Protein AF-A0A849PXD3-F1 (afdb_monomer_lite)

Foldseek 3Di:
DCDPVNVVVVVVVVVVVVVVVPPPPKPAQDADPAEEAEFADEHEDEDEEAEYAYEYEDDANGEYAYYQYEYEYEYQEAYEHEADANYEYEAHHHEYEYDDPHPYPAFYEYEAQYQYEHELYEYEGHCAYEHAAANHAYENYEYYPHAAARYHAHHDLPHALPHAYHAYQYEYEQHQEAPYAEEAADNEPHEHEYAAENYEYENHNYYEPAAYAHAYAHYAYHHAQYEYEQAAEEHHHHHYQYAEYEYHAEQYAFYQHAYEPYAAEDEYNHYDYQAYYNYEFENYLAEPDEHAYDPAADEAHEYENYHFYAHNNAYDYDHRYDHYYYYNYDGHTD

Radius of gyration: 23.72 Å; chains: 1; bounding box: 49×74×67 Å

pLDDT: mean 90.15, std 12.97, range [42.5, 98.5]

Sequence (334 aa):
MLTRRTMFILILASTLVFVALAMGAAAQTPPPVSGDWVISDATVYSNTNIDISGHITIRSGGSLTLTNVNIMIDFLTSTQITVEPGATLNIQGGSIDYVTDHPMKYPPRFLIDSPSTINGTSISNTYGMTIRSWGVTVSNITFTRPTYSLFGVNPLATSRADLPIVIADNYAPNAASTALYCTIVNFPGQNARLIIVGNDFSGVSNGDGISVIADTEMGEFIVEDNTLDTIADDGIVLDLNVSDLKLRFDGNDVENVGGDGVRLLLQFDTIDFPGIDGLRSVNADQMCLRITLMNDFMENQTFSDLDLQDGGLGGLYFNGLLNASIIDSSIDCP

Secondary structure (DSSP, 8-state):
---HHHHHHHHHHHHHHHHHHTS--PPP-PPPSSS-EEE-SEEEEES-EEEESS-EEE-TT-EEEEEEEEEEE--SS--EEEE-TT-EEEEEEEEEEE--SS--SS--EEEE-S-EEEES-EEES---EEE-SSSEEEES-EEES--S-SEEE---TTS-TTS-EEEES-B----SS-SEEEEEEEEEEEEEEEEEES-B-----SS-SEEEEEEEEEEEEEEES-EEEEESS-SEEEEEEEEEEEEEEES-EEEEESS-SEEEEEE-SEEE--EEES-EEEEESSEEEEEEESS--EES-EEES-EEE--SSEEEEEESEES-EEES-EEE--

Structure (mmCIF, N/CA/C/O backbone):
data_AF-A0A849PXD3-F1
#
_entry.id   AF-A0A849PXD3-F1
#
loop_
_atom_site.group_PDB
_atom_site.id
_atom_site.type_symbol
_atom_site.label_atom_id
_atom_site.label_alt_id
_atom_site.label_comp_id
_atom_site.label_asym_id
_atom_site.label_entity_id
_atom_site.label_seq_id
_atom_site.pdbx_PDB_ins_code
_atom_site.Cartn_x
_atom_site.Cartn_y
_atom_site.Cartn_z
_atom_site.occupancy
_atom_site.B_iso_or_equiv
_atom_site.auth_seq_id
_atom_site.auth_comp_id
_atom_site.auth_asym_id
_atom_site.auth_atom_id
_atom_site.pdbx_PDB_model_num
ATOM 1 N N . MET A 1 1 ? -13.964 -54.985 31.086 1.00 49.22 1 MET A N 1
ATOM 2 C CA . MET A 1 1 ? -13.167 -54.377 32.175 1.00 49.22 1 MET A CA 1
ATOM 3 C C . MET A 1 1 ? -12.304 -53.275 31.580 1.00 49.22 1 MET A C 1
ATOM 5 O O . MET A 1 1 ? -11.272 -53.580 30.998 1.00 49.22 1 MET A O 1
ATOM 9 N N . LEU A 1 2 ? -12.732 -52.011 31.665 1.00 42.50 2 LEU A N 1
ATOM 10 C CA . LEU A 1 2 ? -11.818 -50.894 31.409 1.00 42.50 2 LEU A CA 1
ATOM 11 C C . LEU A 1 2 ? -10.764 -50.902 32.519 1.00 42.50 2 LEU A C 1
ATOM 13 O O . LEU A 1 2 ? -11.099 -50.904 33.703 1.00 42.50 2 LEU A O 1
ATOM 17 N N . THR A 1 3 ? -9.493 -50.998 32.141 1.00 51.56 3 THR A N 1
ATOM 18 C CA . THR A 1 3 ? -8.402 -51.060 33.116 1.00 51.56 3 THR A CA 1
ATOM 19 C C . THR A 1 3 ? -8.273 -49.718 33.837 1.00 51.56 3 THR A C 1
ATOM 21 O O . THR A 1 3 ? -8.493 -48.662 33.245 1.00 51.56 3 THR A O 1
ATOM 24 N N . ARG A 1 4 ? -7.888 -49.738 35.121 1.00 47.78 4 ARG A N 1
ATOM 25 C CA . ARG A 1 4 ? -7.707 -48.542 35.974 1.00 47.78 4 ARG A CA 1
ATOM 26 C C . ARG A 1 4 ? -6.878 -47.419 35.318 1.00 47.78 4 ARG A C 1
ATOM 28 O O . ARG A 1 4 ? -7.058 -46.261 35.667 1.00 47.78 4 ARG A O 1
ATOM 35 N N . ARG A 1 5 ? -6.005 -47.745 34.355 1.00 44.47 5 ARG A N 1
ATOM 36 C CA . ARG A 1 5 ? -5.204 -46.781 33.578 1.00 44.47 5 ARG A CA 1
ATOM 37 C C . ARG A 1 5 ? -6.013 -46.023 32.522 1.00 44.47 5 ARG A C 1
ATOM 39 O O . ARG A 1 5 ? -5.817 -44.826 32.360 1.00 44.47 5 ARG A O 1
ATOM 46 N N . THR A 1 6 ? -6.958 -46.681 31.855 1.00 46.62 6 THR A N 1
ATOM 47 C CA . THR A 1 6 ? -7.819 -46.055 30.838 1.00 46.62 6 THR A CA 1
ATOM 48 C C . THR A 1 6 ? -8.794 -45.052 31.465 1.00 46.62 6 THR A C 1
ATOM 50 O O . THR A 1 6 ? -9.133 -44.046 30.852 1.00 46.62 6 THR A O 1
ATOM 53 N N . MET A 1 7 ? -9.190 -45.282 32.721 1.00 52.59 7 MET A N 1
ATOM 54 C CA . MET A 1 7 ? -10.083 -44.389 33.466 1.00 52.59 7 MET A CA 1
ATOM 55 C C . MET A 1 7 ? -9.381 -43.096 33.925 1.00 52.59 7 MET A C 1
ATOM 57 O O . MET A 1 7 ? -9.983 -42.030 33.871 1.00 52.59 7 MET A O 1
ATOM 61 N N . PHE A 1 8 ? -8.093 -43.156 34.291 1.00 53.31 8 PHE A N 1
ATOM 62 C CA . PHE A 1 8 ? -7.300 -41.964 34.637 1.00 53.31 8 PHE A CA 1
ATOM 63 C C . PHE A 1 8 ? -7.036 -41.052 33.430 1.00 53.31 8 PHE A C 1
ATOM 65 O O . PHE A 1 8 ? -7.106 -39.834 33.564 1.00 53.31 8 PHE A O 1
ATOM 72 N N . ILE A 1 9 ? -6.788 -41.626 32.247 1.00 56.53 9 ILE A N 1
ATOM 73 C CA . ILE A 1 9 ? -6.564 -40.854 31.011 1.00 56.53 9 ILE A CA 1
ATOM 74 C C . ILE A 1 9 ? -7.852 -40.150 30.562 1.00 56.53 9 ILE A C 1
ATOM 76 O O . ILE A 1 9 ? -7.801 -38.987 30.178 1.00 56.53 9 ILE A O 1
ATOM 80 N N . LEU A 1 10 ? -9.012 -40.805 30.673 1.00 51.53 10 LEU A N 1
ATOM 81 C CA . LEU A 1 10 ? -10.304 -40.184 30.356 1.00 51.53 10 LEU A CA 1
ATOM 82 C C . LEU A 1 10 ? -10.674 -39.054 31.329 1.00 51.53 10 LEU A C 1
ATOM 84 O O . LEU A 1 10 ? -11.183 -38.025 30.893 1.00 51.53 10 LEU A O 1
ATOM 88 N N . ILE A 1 11 ? -10.370 -39.196 32.625 1.00 58.75 11 ILE A N 1
ATOM 89 C CA . ILE A 1 11 ? -10.603 -38.130 33.613 1.00 58.75 11 ILE A CA 1
ATOM 90 C C . ILE A 1 11 ? -9.672 -36.936 33.353 1.00 58.75 11 ILE A C 1
ATOM 92 O O . ILE A 1 11 ? -10.149 -35.801 33.353 1.00 58.75 11 ILE A O 1
ATOM 96 N N . LEU A 1 12 ? -8.390 -37.173 33.046 1.00 52.41 12 LEU A N 1
ATOM 97 C CA . LEU A 1 12 ? -7.421 -36.116 32.721 1.00 52.41 12 LEU A CA 1
ATOM 98 C C . LEU A 1 12 ? -7.756 -35.404 31.395 1.00 52.41 12 LEU A C 1
ATOM 100 O O . LEU A 1 12 ? -7.693 -34.181 31.314 1.00 52.41 12 LEU A O 1
ATOM 104 N N . ALA A 1 13 ? -8.196 -36.151 30.377 1.00 49.00 13 ALA A N 1
ATOM 105 C CA . ALA A 1 13 ? -8.678 -35.587 29.116 1.00 49.00 13 ALA A CA 1
ATOM 106 C C . ALA A 1 13 ? -9.967 -34.767 29.307 1.00 49.00 13 ALA A C 1
ATOM 108 O O . ALA A 1 13 ? -10.096 -33.692 28.730 1.00 49.00 13 ALA A O 1
ATOM 109 N N . SER A 1 14 ? -10.893 -35.211 30.167 1.00 48.59 14 SER A N 1
ATOM 110 C CA . SER A 1 14 ? -12.106 -34.438 30.474 1.00 48.59 14 SER A CA 1
ATOM 111 C C . SER A 1 14 ? -11.827 -33.163 31.280 1.00 48.59 14 SER A C 1
ATOM 113 O O . SER A 1 14 ? -12.507 -32.161 31.078 1.00 48.59 14 SER A O 1
ATOM 115 N N . THR A 1 15 ? -10.803 -33.158 32.145 1.00 49.84 15 THR A N 1
ATOM 116 C CA . THR A 1 15 ? -10.397 -31.948 32.881 1.00 49.84 15 THR A CA 1
ATOM 117 C C . THR A 1 15 ? -9.674 -30.958 31.973 1.00 49.84 15 THR A C 1
ATOM 119 O O . THR A 1 15 ? -9.912 -29.763 32.104 1.00 49.84 15 THR A O 1
ATOM 122 N N . LEU A 1 16 ? -8.886 -31.419 30.994 1.00 44.75 16 LEU A N 1
ATOM 123 C CA . LEU A 1 16 ? -8.289 -30.537 29.982 1.00 44.75 16 LEU A CA 1
ATOM 124 C C . LEU A 1 16 ? -9.345 -29.848 29.098 1.00 44.75 16 LEU A C 1
ATOM 126 O O . LEU A 1 16 ? -9.222 -28.658 28.821 1.00 44.75 16 LEU A O 1
ATOM 130 N N . VAL A 1 17 ? -10.409 -30.559 28.707 1.00 50.44 17 VAL A N 1
ATOM 131 C CA . VAL A 1 17 ? -11.517 -29.975 27.923 1.00 50.44 17 VAL A CA 1
ATOM 132 C C . VAL A 1 17 ? -12.320 -28.959 28.749 1.00 50.44 17 VAL A C 1
ATOM 134 O O . VAL A 1 17 ? -12.712 -27.920 28.223 1.00 50.44 17 VAL A O 1
ATOM 137 N N . PHE A 1 18 ? -12.510 -29.191 30.054 1.00 49.41 18 PHE A N 1
ATOM 138 C CA . PHE A 1 18 ? -13.173 -28.219 30.935 1.00 49.41 18 PHE A CA 1
ATOM 139 C C . PHE A 1 18 ? -12.314 -26.984 31.246 1.00 49.41 18 PHE A C 1
ATOM 141 O O . PHE A 1 18 ? -12.868 -25.899 31.388 1.00 49.41 18 PHE A O 1
ATOM 148 N N . VAL A 1 19 ? -10.982 -27.104 31.305 1.00 51.00 19 VAL A N 1
ATOM 149 C CA . VAL A 1 19 ? -10.078 -25.947 31.474 1.00 51.00 19 VAL A CA 1
ATOM 150 C C . VAL A 1 19 ? -10.033 -25.079 30.208 1.00 51.00 19 VAL A C 1
ATOM 152 O O . VAL A 1 19 ? -9.971 -23.859 30.324 1.00 51.00 19 VAL A O 1
ATOM 155 N N . ALA A 1 20 ? -10.157 -25.669 29.013 1.00 50.06 20 ALA A N 1
ATOM 156 C CA . ALA A 1 20 ? -10.261 -24.917 27.757 1.00 50.06 20 ALA A CA 1
ATOM 157 C C . ALA A 1 20 ? -11.603 -24.167 27.609 1.00 50.06 20 ALA A C 1
ATOM 159 O O . ALA A 1 20 ? -11.636 -23.069 27.066 1.00 50.06 20 ALA A O 1
ATOM 160 N N . LEU A 1 21 ? -12.704 -24.722 28.132 1.00 47.91 21 LEU A N 1
ATOM 161 C CA . LEU A 1 21 ? -14.024 -24.069 28.139 1.00 47.91 21 LEU A CA 1
ATOM 162 C C . LEU A 1 21 ? -14.206 -23.065 29.291 1.00 47.91 21 LEU A C 1
ATOM 164 O O . LEU A 1 21 ? -15.104 -22.230 29.242 1.00 47.91 21 LEU A O 1
ATOM 168 N N . ALA A 1 22 ? -13.362 -23.144 30.323 1.00 47.28 22 ALA A N 1
ATOM 169 C CA . ALA A 1 22 ? -13.309 -22.208 31.444 1.00 47.28 22 ALA A CA 1
ATOM 170 C C . ALA A 1 22 ? -12.247 -21.112 31.258 1.00 47.28 22 ALA A C 1
ATOM 172 O O . ALA A 1 22 ? -11.927 -20.413 32.224 1.00 47.28 22 ALA A O 1
ATOM 173 N N . MET A 1 23 ? -11.729 -20.924 30.035 1.00 54.12 23 MET A N 1
ATOM 174 C CA . MET A 1 23 ? -11.173 -19.634 29.630 1.00 54.12 23 MET A CA 1
ATOM 175 C C . MET A 1 23 ? -12.332 -18.642 29.689 1.00 54.12 23 MET A C 1
ATOM 177 O O . MET A 1 23 ? -13.090 -18.482 28.736 1.00 54.12 23 MET A O 1
ATOM 181 N N . GLY A 1 24 ? -12.555 -18.124 30.900 1.00 53.09 24 GLY A N 1
ATOM 182 C CA . GLY A 1 24 ? -13.681 -17.278 31.240 1.00 53.09 24 GLY A CA 1
ATOM 183 C C . GLY A 1 24 ? -13.768 -16.141 30.248 1.00 53.09 24 GLY A C 1
ATOM 184 O O . GLY A 1 24 ? -12.740 -15.733 29.712 1.00 53.09 24 GLY A O 1
ATOM 185 N N . ALA A 1 25 ? -14.992 -15.665 30.013 1.00 60.16 25 ALA A N 1
ATOM 186 C CA . ALA A 1 25 ? -15.233 -14.418 29.309 1.00 60.16 25 ALA A CA 1
ATOM 187 C C . ALA A 1 25 ? -14.206 -13.400 29.812 1.00 60.16 25 ALA A C 1
ATOM 189 O O . ALA A 1 25 ? -14.304 -12.929 30.950 1.00 60.16 25 ALA A O 1
ATOM 190 N N . ALA A 1 26 ? -13.154 -13.176 29.016 1.00 65.62 26 ALA A N 1
ATOM 191 C CA . ALA A 1 26 ? -12.173 -12.162 29.328 1.00 65.62 26 ALA A CA 1
ATOM 192 C C . ALA A 1 26 ? -12.977 -10.877 29.490 1.00 65.62 26 ALA A C 1
ATOM 194 O O . ALA A 1 26 ? -13.998 -10.703 28.815 1.00 65.62 26 ALA A O 1
ATOM 195 N N . ALA A 1 27 ? -12.582 -10.032 30.441 1.00 76.00 27 ALA A N 1
ATOM 196 C CA . ALA A 1 27 ? -13.178 -8.712 30.527 1.00 76.00 27 ALA A CA 1
ATOM 197 C C . ALA A 1 27 ? -13.120 -8.111 29.116 1.00 76.00 27 ALA A C 1
ATOM 199 O O . ALA A 1 27 ? -12.048 -8.028 28.528 1.00 76.00 27 ALA A O 1
ATOM 200 N N . GLN A 1 28 ? -14.298 -7.866 28.552 1.00 87.19 28 GLN A N 1
ATOM 201 C CA . GLN A 1 28 ? -14.471 -7.269 27.245 1.00 87.19 28 GLN A CA 1
ATOM 202 C C . GLN A 1 28 ? -14.813 -5.817 27.513 1.00 87.19 28 GLN A C 1
ATOM 204 O O . GLN A 1 28 ? -15.764 -5.543 28.252 1.00 87.19 28 GLN A O 1
ATOM 209 N N . THR A 1 29 ? -14.058 -4.893 26.934 1.00 92.62 29 THR A N 1
ATOM 210 C CA . THR A 1 29 ? -14.337 -3.469 27.081 1.00 92.62 29 THR A CA 1
ATOM 211 C C . THR A 1 29 ? -15.465 -3.076 26.121 1.00 92.62 29 THR A C 1
ATOM 213 O O . THR A 1 29 ? -15.237 -3.050 24.906 1.00 92.62 29 THR A O 1
ATOM 216 N N . PRO A 1 30 ? -16.686 -2.768 26.608 1.00 95.00 30 PRO A N 1
ATOM 217 C CA . PRO A 1 30 ? -17.770 -2.384 25.720 1.00 95.00 30 PRO A CA 1
ATOM 218 C C . PRO A 1 30 ? -17.503 -1.024 25.059 1.00 95.00 30 PRO A C 1
ATOM 220 O O . PRO A 1 30 ? -16.898 -0.159 25.700 1.00 95.00 30 PRO A O 1
ATOM 223 N N . PRO A 1 31 ? -17.983 -0.802 23.819 1.00 95.56 31 PRO A N 1
ATOM 224 C CA . PRO A 1 31 ? -18.059 0.519 23.224 1.00 95.56 31 PRO A CA 1
ATOM 225 C C . PRO A 1 31 ? -18.698 1.512 24.198 1.00 95.56 31 PRO A C 1
ATOM 227 O O . PRO A 1 31 ? -19.731 1.197 24.804 1.00 95.56 31 PRO A O 1
ATOM 230 N N . PRO A 1 32 ? -18.108 2.699 24.387 1.00 94.12 32 PRO A N 1
ATOM 231 C CA . PRO A 1 32 ? -18.704 3.718 25.226 1.00 94.12 32 PRO A CA 1
ATOM 232 C C . PRO A 1 32 ? -19.957 4.281 24.548 1.00 94.12 32 PRO A C 1
ATOM 234 O O . PRO A 1 32 ? -20.022 4.405 23.331 1.00 94.12 32 PRO A O 1
ATOM 237 N N . VAL A 1 33 ? -20.936 4.705 25.350 1.00 91.31 33 VAL A N 1
ATOM 238 C CA . VAL A 1 33 ? -22.107 5.445 24.839 1.00 91.31 33 VAL A CA 1
ATOM 239 C C . VAL A 1 33 ? -21.686 6.792 24.230 1.00 91.31 33 VAL A C 1
ATOM 241 O O . VAL A 1 33 ? -22.348 7.303 23.333 1.00 91.31 33 VAL A O 1
ATOM 244 N N . SER A 1 34 ? -20.587 7.375 24.720 1.00 92.19 34 SER A N 1
ATOM 245 C CA . SER A 1 34 ? -20.011 8.612 24.193 1.00 92.19 34 SER A CA 1
ATOM 246 C C . SER A 1 34 ? -18.500 8.681 24.410 1.00 92.19 34 SER A C 1
ATOM 248 O O . SER A 1 34 ? -18.034 8.298 25.486 1.00 92.19 34 SER A O 1
ATOM 250 N N . GLY A 1 35 ? -17.770 9.272 23.464 1.00 92.06 35 GLY A N 1
ATOM 251 C CA . GLY A 1 35 ? -16.327 9.512 23.567 1.00 92.06 35 GLY A CA 1
ATOM 252 C C . GLY A 1 35 ? -15.468 8.341 23.088 1.00 92.06 35 GLY A C 1
ATOM 253 O O . GLY A 1 35 ? -15.906 7.524 22.280 1.00 92.06 35 GLY A O 1
ATOM 254 N N . ASP A 1 36 ? -14.226 8.289 23.568 1.00 95.06 36 ASP A N 1
ATOM 255 C CA . ASP A 1 36 ? -13.207 7.366 23.061 1.00 95.06 36 ASP A CA 1
ATOM 256 C C . ASP A 1 36 ? -13.399 5.934 23.565 1.00 95.06 36 ASP A C 1
ATOM 258 O O . ASP A 1 36 ? -13.541 5.680 24.765 1.00 95.06 36 ASP A O 1
ATOM 262 N N . TRP A 1 37 ? -13.310 4.978 22.646 1.00 97.00 37 TRP A N 1
ATOM 263 C CA . TRP A 1 37 ? -13.258 3.559 22.951 1.00 97.00 37 TRP A CA 1
ATOM 264 C C . TRP A 1 37 ? -11.805 3.115 23.131 1.00 97.00 37 TRP A C 1
ATOM 266 O O . TRP A 1 37 ? -11.066 2.911 22.167 1.00 97.00 37 TRP A O 1
ATOM 276 N N . VAL A 1 38 ? -11.382 2.983 24.389 1.00 97.44 38 VAL A N 1
ATOM 277 C CA . VAL A 1 38 ? -10.017 2.582 24.753 1.00 97.44 38 VAL A CA 1
ATOM 278 C C . VAL A 1 38 ? -10.001 1.121 25.187 1.00 97.44 38 VAL A C 1
ATOM 280 O O . VAL A 1 38 ? -10.588 0.780 26.207 1.00 97.44 38 VAL A O 1
ATOM 283 N N . ILE A 1 39 ? -9.305 0.273 24.436 1.00 97.75 39 ILE A N 1
ATOM 284 C CA . ILE A 1 39 ? -9.262 -1.180 24.624 1.00 97.75 39 ILE A CA 1
ATOM 285 C C . ILE A 1 39 ? -7.873 -1.568 25.131 1.00 97.75 39 ILE A C 1
ATOM 287 O O . ILE A 1 39 ? -6.884 -1.399 24.422 1.00 97.75 39 ILE A O 1
ATOM 291 N N . SER A 1 40 ? -7.800 -2.098 26.351 1.00 97.00 40 SER A N 1
ATOM 292 C CA . SER A 1 40 ? -6.545 -2.553 26.986 1.00 97.00 40 SER A CA 1
ATOM 293 C C . SER A 1 40 ? -6.539 -4.056 27.290 1.00 97.00 40 SER A C 1
ATOM 295 O O . SER A 1 40 ? -5.593 -4.566 27.883 1.00 97.00 40 SER A O 1
ATOM 297 N N . ASP A 1 41 ? -7.610 -4.755 26.920 1.00 95.31 41 ASP A N 1
ATOM 298 C CA . ASP A 1 41 ? -7.830 -6.186 27.111 1.00 95.31 41 ASP A CA 1
ATOM 299 C C . ASP A 1 41 ? -8.116 -6.871 25.765 1.00 95.31 41 ASP A C 1
ATOM 301 O O . ASP A 1 41 ? -7.964 -6.270 24.698 1.00 95.31 41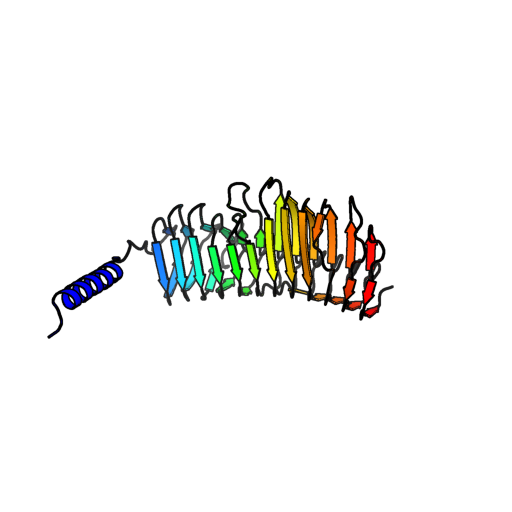 ASP A O 1
ATOM 305 N N . ALA A 1 42 ? -8.482 -8.152 25.806 1.00 95.62 42 ALA A N 1
ATOM 306 C CA . ALA A 1 42 ? -8.975 -8.860 24.635 1.00 95.62 42 ALA A CA 1
ATOM 307 C C . ALA A 1 42 ? -10.476 -8.613 24.464 1.00 95.62 42 ALA A C 1
ATOM 309 O O . ALA A 1 42 ? -11.292 -9.108 25.239 1.00 95.62 42 ALA A O 1
ATOM 310 N N . THR A 1 43 ? -10.832 -7.879 23.414 1.00 96.19 43 THR A N 1
ATOM 311 C CA . THR A 1 43 ? -12.203 -7.480 23.102 1.00 96.19 43 THR A CA 1
ATOM 312 C C . THR A 1 43 ? -12.621 -8.040 21.742 1.00 96.19 43 THR A C 1
ATOM 314 O O . THR A 1 43 ? -11.912 -7.892 20.745 1.00 96.19 43 THR A O 1
ATOM 317 N N . VAL A 1 44 ? -13.788 -8.693 21.690 1.00 95.94 44 VAL A N 1
ATOM 318 C CA . VAL A 1 44 ? -14.287 -9.376 20.486 1.00 95.94 44 VAL A CA 1
ATOM 319 C C . VAL A 1 44 ? -15.736 -8.993 20.203 1.00 95.94 44 VAL A C 1
ATOM 321 O O . VAL A 1 44 ? -16.605 -9.150 21.058 1.00 95.94 44 VAL A O 1
ATOM 324 N N . TYR A 1 45 ? -16.017 -8.547 18.982 1.00 97.19 45 TYR A N 1
ATOM 325 C CA . TYR A 1 45 ? -17.368 -8.259 18.503 1.00 97.19 45 TYR A CA 1
ATOM 326 C C . TYR A 1 45 ? -17.659 -9.008 17.208 1.00 97.19 45 TYR A C 1
ATOM 328 O O . TYR A 1 45 ? -16.785 -9.174 16.360 1.00 97.19 45 TYR A O 1
ATOM 336 N N . SER A 1 46 ? -18.908 -9.448 17.042 1.00 97.69 46 SER A N 1
ATOM 337 C CA . SER A 1 46 ? -19.339 -10.083 15.800 1.00 97.69 46 SER A CA 1
ATOM 338 C C . SER A 1 46 ? -20.791 -9.777 15.453 1.00 97.69 46 SER A C 1
ATOM 340 O O . SER A 1 46 ? -21.619 -9.665 16.357 1.00 97.69 46 SER A O 1
ATOM 342 N N . ASN A 1 47 ? -21.090 -9.678 14.153 1.00 97.56 47 ASN A N 1
ATOM 343 C CA . ASN A 1 47 ? -22.448 -9.557 13.600 1.00 97.56 47 ASN A CA 1
ATOM 344 C C . ASN A 1 47 ? -23.296 -8.466 14.271 1.00 97.56 47 ASN A C 1
ATOM 346 O O . ASN A 1 47 ? -24.461 -8.682 14.608 1.00 97.56 47 ASN A O 1
ATOM 350 N N . THR A 1 48 ? -22.695 -7.306 14.513 1.00 97.94 48 THR A N 1
ATOM 351 C CA . THR A 1 48 ? -23.350 -6.198 15.207 1.00 97.94 48 THR A CA 1
ATOM 352 C C . THR A 1 48 ? -22.992 -4.873 14.562 1.00 97.94 48 THR A C 1
ATOM 354 O O . THR A 1 48 ? -21.983 -4.757 13.868 1.00 97.94 48 THR A O 1
ATOM 357 N N . ASN A 1 49 ? -23.807 -3.867 14.851 1.00 97.88 49 ASN A N 1
ATOM 358 C CA . ASN A 1 49 ? -23.484 -2.481 14.566 1.00 97.88 49 ASN A CA 1
ATOM 359 C C . ASN A 1 49 ? -22.923 -1.833 15.836 1.00 97.88 49 ASN A C 1
ATOM 361 O O . ASN A 1 49 ? -23.357 -2.175 16.942 1.00 97.88 49 ASN A O 1
ATOM 365 N N . ILE A 1 50 ? -21.951 -0.939 15.681 1.00 97.12 50 ILE A N 1
ATOM 366 C CA . ILE A 1 50 ? -21.342 -0.174 16.768 1.00 97.12 50 ILE A CA 1
ATOM 367 C C . ILE A 1 50 ? -21.266 1.286 16.332 1.00 97.12 50 ILE A C 1
ATOM 369 O O . ILE A 1 50 ? -20.604 1.602 15.348 1.00 97.12 50 ILE A O 1
ATOM 373 N N . ASP A 1 51 ? -21.894 2.165 17.104 1.00 95.31 51 ASP A N 1
ATOM 374 C CA . ASP A 1 51 ? -21.794 3.608 16.906 1.00 95.31 51 ASP A CA 1
ATOM 375 C C . ASP A 1 51 ? -20.741 4.166 17.865 1.00 95.31 51 ASP A C 1
ATOM 377 O O . ASP A 1 51 ? -20.805 3.934 19.075 1.00 95.31 51 ASP A O 1
ATOM 381 N N . ILE A 1 52 ? -19.758 4.887 17.331 1.00 94.19 52 ILE A N 1
ATOM 382 C CA . ILE A 1 52 ? -18.658 5.478 18.094 1.00 94.19 52 ILE A CA 1
ATOM 383 C C . ILE A 1 52 ? -18.630 6.984 17.845 1.00 94.19 52 ILE A C 1
ATOM 385 O O . ILE A 1 52 ? -18.610 7.436 16.705 1.00 94.19 52 ILE A O 1
ATOM 389 N N . SER A 1 53 ? -18.561 7.762 18.926 1.00 91.88 53 SER A N 1
ATOM 390 C CA . SER A 1 53 ? -18.479 9.231 18.886 1.00 91.88 53 SER A CA 1
ATOM 391 C C . SER A 1 53 ? -17.117 9.765 19.334 1.00 91.88 53 SER A C 1
ATOM 393 O O . SER A 1 53 ? -17.019 10.822 19.952 1.00 91.88 53 SER A O 1
ATOM 395 N N . GLY A 1 54 ? -16.057 9.004 19.079 1.00 92.19 54 GLY A N 1
ATOM 396 C CA . GLY A 1 54 ? -14.691 9.321 19.481 1.00 92.19 54 GLY A CA 1
ATOM 397 C C . GLY A 1 54 ? -13.672 8.401 18.818 1.00 92.19 54 GLY A C 1
ATOM 398 O O . GLY A 1 54 ? -13.966 7.720 17.836 1.00 92.19 54 GLY A O 1
ATOM 399 N N . HIS A 1 55 ? -12.453 8.377 19.342 1.00 94.56 55 HIS A N 1
ATOM 400 C CA . HIS A 1 55 ? -11.378 7.533 18.822 1.00 94.56 55 HIS A CA 1
ATOM 401 C C . HIS A 1 55 ? -11.555 6.070 19.229 1.00 94.56 55 HIS A C 1
ATOM 403 O O . HIS A 1 55 ? -12.032 5.780 20.323 1.00 94.56 55 HIS A O 1
ATOM 409 N N . ILE A 1 56 ? -11.081 5.142 18.396 1.00 96.69 56 ILE A N 1
ATOM 410 C CA . ILE A 1 56 ? -10.859 3.753 18.816 1.00 96.69 56 ILE A CA 1
ATOM 411 C C . ILE A 1 56 ? -9.361 3.603 19.049 1.00 96.69 56 ILE A C 1
ATOM 413 O O . ILE A 1 56 ? -8.570 3.751 18.122 1.00 96.69 56 ILE A O 1
ATOM 417 N N . THR A 1 57 ? -8.955 3.340 20.287 1.00 97.75 57 THR A N 1
ATOM 418 C CA . THR A 1 57 ? -7.544 3.156 20.646 1.00 97.75 57 THR A CA 1
ATOM 419 C C . THR A 1 57 ? -7.349 1.791 21.272 1.00 97.75 57 THR A C 1
ATOM 421 O O . THR A 1 57 ? -7.868 1.524 22.354 1.00 97.75 57 THR A O 1
ATOM 424 N N . ILE A 1 58 ? -6.552 0.948 20.628 1.00 98.12 58 ILE A N 1
ATOM 425 C CA . ILE A 1 58 ? -6.149 -0.349 21.166 1.00 98.12 58 ILE A CA 1
ATOM 426 C C . ILE A 1 58 ? -4.766 -0.156 21.775 1.00 98.12 58 ILE A C 1
ATOM 428 O O . ILE A 1 58 ? -3.786 0.085 21.066 1.00 98.12 58 ILE A O 1
ATOM 432 N N . ARG A 1 59 ? -4.717 -0.186 23.106 1.00 98.12 59 ARG A N 1
ATOM 433 C CA . ARG A 1 59 ? -3.506 0.050 23.889 1.00 98.12 59 ARG A CA 1
ATOM 434 C C . ARG A 1 59 ? -2.559 -1.134 23.803 1.00 98.12 59 ARG A C 1
ATOM 436 O O . ARG A 1 59 ? -2.984 -2.259 23.548 1.00 98.12 59 ARG A O 1
ATOM 443 N N . SER A 1 60 ? -1.282 -0.884 24.076 1.00 97.06 60 SER A N 1
ATOM 444 C CA . SER A 1 60 ? -0.272 -1.944 24.188 1.00 97.06 60 SER A CA 1
ATOM 445 C C . SER A 1 60 ? -0.754 -3.108 25.075 1.00 97.06 60 SER A C 1
ATOM 447 O O . SER A 1 60 ? -1.219 -2.887 26.194 1.00 97.06 60 SER A O 1
ATOM 449 N N . GLY A 1 61 ? -0.670 -4.345 24.570 1.00 95.69 61 GLY A N 1
ATOM 450 C CA . GLY A 1 61 ? -1.179 -5.557 25.228 1.00 95.69 61 GLY A CA 1
ATOM 451 C C . GLY A 1 61 ? -2.672 -5.848 25.011 1.00 95.69 61 GLY A C 1
ATOM 452 O O . GLY A 1 61 ? -3.108 -6.971 25.264 1.00 95.69 61 GLY A O 1
ATOM 453 N N . GLY A 1 62 ? -3.445 -4.878 24.518 1.00 97.00 62 GLY A N 1
ATOM 454 C CA . GLY A 1 62 ? -4.838 -5.054 24.116 1.00 97.00 62 GLY A CA 1
ATOM 455 C C . GLY A 1 62 ? -4.982 -5.721 22.746 1.00 97.00 62 GLY A C 1
ATOM 456 O O . GLY A 1 62 ? -4.070 -5.715 21.914 1.00 97.00 62 GLY A O 1
ATOM 457 N N . SER A 1 63 ? -6.158 -6.290 22.487 1.00 97.44 63 SER A N 1
ATOM 458 C CA . SER A 1 63 ? -6.513 -6.844 21.179 1.00 97.44 63 SER A CA 1
ATOM 459 C C . SER A 1 63 ? -7.976 -6.576 20.850 1.00 97.44 63 SER A C 1
ATOM 461 O O . SER A 1 63 ? -8.850 -6.769 21.693 1.00 97.44 63 SER A O 1
ATOM 463 N N . LEU A 1 64 ? -8.245 -6.143 19.618 1.00 97.88 64 LEU A N 1
ATOM 464 C CA . LEU A 1 64 ? -9.600 -5.975 19.101 1.00 97.88 64 LEU A CA 1
ATOM 465 C C . LEU A 1 64 ? -9.817 -6.919 17.925 1.00 97.88 64 LEU A C 1
ATOM 467 O O . LEU A 1 64 ? -9.106 -6.840 16.925 1.00 97.88 64 LEU A O 1
ATOM 471 N N . THR A 1 65 ? -10.820 -7.787 18.037 1.00 97.81 65 THR A N 1
ATOM 472 C CA . THR A 1 65 ? -11.279 -8.631 16.928 1.00 97.81 65 THR A CA 1
ATOM 473 C C . THR A 1 65 ? -12.709 -8.270 16.547 1.00 97.81 65 THR A C 1
ATOM 475 O O . THR A 1 65 ? -13.608 -8.297 17.388 1.00 97.81 65 THR A O 1
ATOM 478 N N . LEU A 1 66 ? -12.919 -7.945 15.275 1.00 98.06 66 LEU A N 1
ATOM 479 C CA . LEU A 1 66 ? -14.201 -7.567 14.693 1.00 98.06 66 LEU A CA 1
ATOM 480 C C . LEU A 1 66 ? -14.530 -8.523 13.546 1.00 98.06 66 LEU A C 1
ATOM 482 O O . LEU A 1 66 ? -13.782 -8.604 12.574 1.00 98.06 66 LEU A O 1
ATOM 486 N N . THR A 1 67 ? -15.654 -9.230 13.632 1.00 98.38 67 THR A N 1
ATOM 487 C CA . THR A 1 67 ? -16.097 -10.148 12.570 1.00 98.38 67 THR A CA 1
ATOM 488 C C . THR A 1 67 ? -17.481 -9.763 12.073 1.00 98.38 67 THR A C 1
ATOM 490 O O . THR A 1 67 ? -18.463 -9.917 12.799 1.00 98.38 67 THR A O 1
ATOM 493 N N . ASN A 1 68 ? -17.578 -9.297 10.828 1.00 98.19 68 ASN A N 1
ATOM 494 C CA . ASN A 1 68 ? -18.826 -8.811 10.239 1.00 98.19 68 ASN A CA 1
ATOM 495 C C . ASN A 1 68 ? -19.487 -7.741 11.131 1.00 98.19 68 ASN A C 1
ATOM 497 O O . ASN A 1 68 ? -20.641 -7.867 11.543 1.00 98.19 68 ASN A O 1
ATOM 501 N N . VAL A 1 69 ? -18.700 -6.737 11.525 1.00 98.50 69 VAL A N 1
ATOM 502 C CA . VAL A 1 69 ? -19.144 -5.620 12.369 1.00 98.50 69 VAL A CA 1
ATOM 503 C C . VAL A 1 69 ? -19.239 -4.369 11.511 1.00 98.50 69 VAL A C 1
ATOM 505 O O . VAL A 1 69 ? -18.306 -4.065 10.774 1.00 98.50 69 VAL A O 1
ATOM 508 N N . ASN A 1 70 ? -20.339 -3.631 11.638 1.00 98.31 70 ASN A N 1
ATOM 509 C CA . ASN A 1 70 ? -20.475 -2.322 11.008 1.00 98.31 70 ASN A CA 1
ATOM 510 C C . ASN A 1 70 ? -20.202 -1.246 12.056 1.00 98.31 70 ASN A C 1
ATOM 512 O O . ASN A 1 70 ? -20.939 -1.140 13.036 1.00 98.31 70 ASN A O 1
ATOM 516 N N . ILE A 1 71 ? -19.143 -0.469 11.871 1.00 97.31 71 ILE A N 1
ATOM 517 C CA . ILE A 1 71 ? -18.818 0.666 12.727 1.00 97.31 71 ILE A CA 1
ATOM 518 C C . ILE A 1 71 ? -19.244 1.945 12.017 1.00 97.31 71 ILE A C 1
ATOM 520 O O . ILE A 1 71 ? -18.788 2.218 10.908 1.00 97.31 71 ILE A O 1
ATOM 524 N N . MET A 1 72 ? -20.084 2.734 12.683 1.00 95.38 72 MET A N 1
ATOM 525 C CA . MET A 1 72 ? -20.356 4.117 12.310 1.00 95.38 72 MET A CA 1
ATOM 526 C C . MET A 1 72 ? -19.569 5.031 13.243 1.00 95.38 72 MET A C 1
ATOM 528 O O . MET A 1 72 ? -19.709 4.954 14.465 1.00 95.38 72 MET A O 1
ATOM 532 N N . ILE A 1 73 ? -18.726 5.884 12.675 1.00 92.88 73 ILE A N 1
ATOM 533 C CA . ILE A 1 73 ? -17.923 6.842 13.426 1.00 92.88 73 ILE A CA 1
ATOM 534 C C . ILE A 1 73 ? -18.474 8.240 13.156 1.00 92.88 73 ILE A C 1
ATOM 536 O O . ILE A 1 73 ? -18.241 8.831 12.099 1.00 92.88 73 ILE A O 1
ATOM 540 N N . ASP A 1 74 ? -19.201 8.758 14.141 1.00 88.25 74 ASP A N 1
ATOM 541 C CA . ASP A 1 74 ? -19.850 10.066 14.120 1.00 88.25 74 ASP A CA 1
ATOM 542 C C . ASP A 1 74 ? -19.065 11.040 15.007 1.00 88.25 74 ASP A C 1
ATOM 544 O O . ASP A 1 74 ? -19.206 11.055 16.233 1.00 88.25 74 ASP A O 1
ATOM 548 N N . PHE A 1 75 ? -18.156 11.813 14.409 1.00 77.25 75 PHE A N 1
ATOM 549 C CA . PHE A 1 75 ? -17.346 12.754 15.174 1.00 77.25 75 PHE A CA 1
ATOM 550 C C . PHE A 1 75 ? -17.006 14.026 14.408 1.00 77.25 75 PHE A C 1
ATOM 552 O O . PHE A 1 75 ? -16.663 14.019 13.229 1.00 77.25 75 PHE A O 1
ATOM 559 N N . LEU A 1 76 ? -17.012 15.135 15.145 1.00 68.06 76 LEU A N 1
ATOM 560 C CA . LEU A 1 76 ? -16.803 16.488 14.629 1.00 68.06 76 LEU A CA 1
ATOM 561 C C . LEU A 1 76 ? -15.331 16.830 14.339 1.00 68.06 76 LEU A C 1
ATOM 563 O O . LEU A 1 76 ? -15.049 17.874 13.749 1.00 68.06 76 LEU A O 1
ATOM 567 N N . THR A 1 77 ? -14.377 16.012 14.795 1.00 72.00 77 THR A N 1
ATOM 568 C CA . THR A 1 77 ? -12.936 16.287 14.649 1.00 72.00 77 THR A CA 1
ATOM 569 C C . THR A 1 77 ? -12.179 15.078 14.091 1.00 72.00 77 THR A C 1
ATOM 571 O O . THR A 1 77 ? -12.794 14.100 13.685 1.00 72.00 77 THR A O 1
ATOM 574 N N . SER A 1 78 ? -10.850 15.154 13.995 1.00 75.44 78 SER A N 1
ATOM 575 C CA . SER A 1 78 ? -10.015 14.142 13.341 1.00 75.44 78 SER A CA 1
ATOM 576 C C . SER A 1 78 ? -10.001 12.805 14.092 1.00 75.44 78 SER A C 1
ATOM 578 O O . SER A 1 78 ? -9.082 12.559 14.874 1.00 75.44 78 SER A O 1
ATOM 580 N N . THR A 1 79 ? -10.998 11.944 13.879 1.00 78.00 79 THR A N 1
ATOM 581 C CA . THR A 1 79 ? -11.065 10.613 14.504 1.00 78.00 79 THR A CA 1
ATOM 582 C C . THR A 1 79 ? -10.005 9.675 13.952 1.00 78.00 79 THR A C 1
ATOM 584 O O . THR A 1 79 ? -9.541 9.809 12.822 1.00 78.00 79 THR A O 1
ATOM 587 N N . GLN A 1 80 ? -9.615 8.692 14.756 1.00 87.75 80 GLN A N 1
ATOM 588 C CA . GLN A 1 80 ? -8.599 7.727 14.379 1.00 87.75 80 GLN A CA 1
ATOM 589 C C . GLN A 1 80 ? -8.915 6.360 14.974 1.00 87.75 80 GLN A C 1
ATOM 591 O O . GLN A 1 80 ? -9.371 6.276 16.118 1.00 87.75 80 GLN A O 1
ATOM 596 N N . ILE A 1 81 ? -8.642 5.310 14.201 1.00 95.94 81 ILE A N 1
ATOM 597 C CA . ILE A 1 81 ? -8.460 3.961 14.737 1.00 95.94 81 ILE A CA 1
ATOM 598 C C . ILE A 1 81 ? -6.956 3.776 14.925 1.00 95.94 81 ILE A C 1
ATOM 600 O O . ILE A 1 81 ? -6.207 3.740 13.948 1.00 95.94 81 ILE A O 1
ATOM 604 N N . THR A 1 82 ? -6.517 3.708 16.176 1.00 97.56 82 THR A N 1
ATOM 605 C CA . THR A 1 82 ? -5.102 3.629 16.549 1.00 97.56 82 THR A CA 1
ATOM 606 C C . THR A 1 82 ? -4.800 2.271 17.166 1.00 97.56 82 THR A C 1
ATOM 608 O O . THR A 1 82 ? -5.420 1.877 18.155 1.00 97.56 82 THR A O 1
ATOM 611 N N . VAL A 1 83 ? -3.810 1.582 16.606 1.00 97.94 83 VAL A N 1
ATOM 612 C CA . VAL A 1 83 ? -3.248 0.334 17.127 1.00 97.94 83 VAL A CA 1
ATOM 613 C C . VAL A 1 83 ? -1.853 0.646 17.654 1.00 97.94 83 VAL A C 1
ATOM 615 O O . VAL A 1 83 ? -0.938 0.875 16.867 1.00 97.94 83 VAL A O 1
ATOM 618 N N . GLU A 1 84 ? -1.689 0.703 18.975 1.00 97.50 84 GLU A N 1
ATOM 619 C CA . GLU A 1 84 ? -0.394 1.010 19.592 1.00 97.50 84 GLU A CA 1
ATOM 620 C C . GLU A 1 84 ? 0.608 -0.152 19.458 1.00 97.50 84 GLU A C 1
ATOM 622 O O . GLU A 1 84 ? 0.199 -1.307 19.305 1.00 97.50 84 GLU A O 1
ATOM 627 N N . PRO A 1 85 ? 1.926 0.099 19.586 1.00 96.38 85 PRO A N 1
ATOM 628 C CA . PRO A 1 85 ? 2.923 -0.968 19.616 1.00 96.38 85 PRO A CA 1
ATOM 629 C C . PRO A 1 85 ? 2.604 -2.050 20.663 1.00 96.38 85 PRO A C 1
ATOM 631 O O . PRO A 1 85 ? 2.386 -1.759 21.843 1.00 96.38 85 PRO A O 1
ATOM 634 N N . GLY A 1 86 ? 2.599 -3.316 20.241 1.00 95.12 86 GLY A N 1
ATOM 635 C CA . GLY A 1 86 ? 2.267 -4.462 21.096 1.00 95.12 86 GLY A CA 1
ATOM 636 C C . GLY A 1 86 ? 0.765 -4.723 21.262 1.00 95.12 86 GLY A C 1
ATOM 637 O O . GLY A 1 86 ? 0.398 -5.642 21.991 1.00 95.12 86 GLY A O 1
ATOM 638 N N . ALA A 1 87 ? -0.098 -3.937 20.617 1.00 97.38 87 ALA A N 1
ATOM 639 C CA . ALA A 1 87 ? -1.520 -4.233 20.464 1.00 97.38 87 ALA A CA 1
ATOM 640 C C . ALA A 1 87 ? -1.781 -5.099 19.217 1.00 97.38 87 ALA A C 1
ATOM 642 O O . ALA A 1 87 ? -0.876 -5.327 18.416 1.00 97.38 87 ALA A O 1
ATOM 643 N N . THR A 1 88 ? -3.013 -5.566 19.012 1.00 97.44 88 THR A N 1
ATOM 644 C CA . THR A 1 88 ? -3.414 -6.218 17.748 1.00 97.44 88 THR A CA 1
ATOM 645 C C . THR A 1 88 ? -4.813 -5.788 17.316 1.00 97.44 88 THR A C 1
ATOM 647 O O . THR A 1 88 ? -5.714 -5.642 18.145 1.00 97.44 88 THR A O 1
ATOM 650 N N . LEU A 1 89 ? -4.996 -5.600 16.009 1.00 98.31 89 LEU A N 1
ATOM 651 C CA . LEU A 1 89 ? -6.294 -5.363 15.383 1.00 98.31 89 LEU A CA 1
ATOM 652 C C . LEU A 1 89 ? -6.552 -6.445 14.335 1.00 98.31 89 LEU A C 1
ATOM 654 O O . LEU A 1 89 ? -5.747 -6.626 13.425 1.00 98.31 89 LEU A O 1
ATOM 658 N N . ASN A 1 90 ? -7.685 -7.131 14.454 1.00 98.38 90 ASN A N 1
ATOM 659 C CA . ASN A 1 90 ? -8.155 -8.113 13.485 1.00 98.38 90 ASN A CA 1
ATOM 660 C C . ASN A 1 90 ? -9.569 -7.744 13.033 1.00 98.38 90 ASN A C 1
ATOM 662 O O . ASN A 1 90 ? -10.504 -7.798 13.831 1.00 98.38 90 ASN A O 1
ATOM 666 N N . ILE A 1 91 ? -9.738 -7.384 11.765 1.00 98.31 91 ILE A N 1
ATOM 667 C CA . ILE A 1 91 ? -11.043 -7.099 11.161 1.00 98.31 91 ILE A CA 1
ATOM 668 C C . ILE A 1 91 ? -11.282 -8.091 10.031 1.00 98.31 91 ILE A C 1
ATOM 670 O O . ILE A 1 91 ? -10.428 -8.263 9.163 1.00 98.31 91 ILE A O 1
ATOM 674 N N . GLN A 1 92 ? -12.442 -8.737 10.048 1.00 98.38 92 GLN A N 1
ATOM 675 C CA . GLN A 1 92 ? -12.870 -9.676 9.022 1.00 98.38 92 GLN A CA 1
ATOM 676 C C . GLN A 1 92 ? -14.312 -9.372 8.617 1.00 98.38 92 GLN A C 1
ATOM 678 O O . GLN A 1 92 ? -15.249 -9.716 9.341 1.00 98.38 92 GLN A O 1
ATOM 683 N N . GLY A 1 93 ? -14.503 -8.768 7.448 1.00 97.94 93 GLY A N 1
ATOM 684 C CA . GLY A 1 93 ? -15.827 -8.379 6.972 1.00 97.94 93 GLY A CA 1
ATOM 685 C C . GLY A 1 93 ? -16.396 -7.129 7.649 1.00 97.94 93 GLY A C 1
ATOM 686 O O . GLY A 1 93 ? -15.831 -6.592 8.601 1.00 97.94 93 GLY A O 1
ATOM 687 N N . GLY A 1 94 ? -17.587 -6.727 7.202 1.00 98.25 94 GLY A N 1
ATOM 688 C CA . GLY A 1 94 ? -18.322 -5.580 7.738 1.00 98.25 94 GLY A CA 1
ATOM 689 C C . GLY A 1 94 ? -17.946 -4.260 7.067 1.00 98.25 94 GLY A C 1
ATOM 690 O O . GLY A 1 94 ? -17.397 -4.240 5.961 1.00 98.25 94 GLY A O 1
ATOM 691 N N . SER A 1 95 ? -18.260 -3.151 7.732 1.00 98.19 95 SER A N 1
ATOM 692 C CA . SER A 1 95 ? -18.005 -1.808 7.210 1.00 98.19 95 SER A CA 1
ATOM 693 C C . SER A 1 95 ? -17.499 -0.851 8.281 1.00 98.19 95 SER A C 1
ATOM 695 O O . SER A 1 95 ? -17.876 -0.954 9.445 1.00 98.19 95 SER A O 1
ATOM 697 N N . ILE A 1 96 ? -16.689 0.123 7.879 1.00 96.94 96 ILE A N 1
ATOM 698 C CA . ILE A 1 96 ? -16.291 1.260 8.710 1.00 96.94 96 ILE A CA 1
ATOM 699 C C . ILE A 1 96 ? -16.633 2.523 7.932 1.00 96.94 96 ILE A C 1
ATOM 701 O O . ILE A 1 96 ? -16.022 2.799 6.900 1.00 96.94 96 ILE A O 1
ATOM 705 N N . ASP A 1 97 ? -17.626 3.258 8.421 1.00 94.81 97 ASP A N 1
ATOM 706 C CA . ASP A 1 97 ? -18.101 4.489 7.796 1.00 94.81 97 ASP A CA 1
ATOM 707 C C . ASP A 1 97 ? -17.869 5.685 8.716 1.00 94.81 97 ASP A C 1
ATOM 709 O O . ASP A 1 97 ? -18.114 5.624 9.923 1.00 94.81 97 ASP A O 1
ATOM 713 N N . TYR A 1 98 ? -17.390 6.775 8.129 1.00 91.06 98 TYR A N 1
ATOM 714 C CA . TYR A 1 98 ? -17.192 8.050 8.801 1.00 91.06 98 TYR A CA 1
ATOM 715 C C . TYR A 1 98 ? -18.241 9.043 8.302 1.00 91.06 98 TYR A C 1
ATOM 717 O O . TYR A 1 98 ? -18.358 9.289 7.098 1.00 91.06 98 TYR A O 1
ATOM 725 N N . VAL A 1 99 ? -18.996 9.638 9.225 1.00 87.62 99 VAL A N 1
ATOM 726 C CA . VAL A 1 99 ? -20.074 10.571 8.874 1.00 87.62 99 VAL A CA 1
ATOM 727 C C . VAL A 1 99 ? -19.490 11.843 8.235 1.00 87.62 99 VAL A C 1
ATOM 729 O O . VAL A 1 99 ? -18.621 12.495 8.804 1.00 87.62 99 VAL A O 1
ATOM 732 N N . THR A 1 100 ? -19.958 12.213 7.036 1.00 77.19 100 THR A N 1
ATOM 733 C CA . THR A 1 100 ? -19.404 13.332 6.234 1.00 77.19 100 THR A CA 1
ATOM 734 C C . THR A 1 100 ? -20.164 14.651 6.331 1.00 77.19 100 THR A C 1
ATOM 736 O O . THR A 1 100 ? -19.861 15.592 5.598 1.00 77.19 100 THR A O 1
ATOM 739 N N . ASP A 1 101 ? -21.212 14.732 7.142 1.00 77.00 101 ASP A N 1
ATOM 740 C CA . ASP A 1 101 ? -22.029 15.947 7.270 1.00 77.00 101 ASP A CA 1
ATOM 741 C C . ASP A 1 101 ? -21.295 17.090 8.003 1.00 77.00 101 ASP A C 1
ATOM 743 O O . ASP A 1 101 ? -21.769 18.228 8.051 1.00 77.00 101 ASP A O 1
ATOM 747 N N . HIS A 1 102 ? -20.101 16.812 8.522 1.00 69.38 102 HIS A N 1
ATOM 748 C CA . HIS A 1 102 ? -19.225 17.776 9.160 1.00 69.38 102 HIS A CA 1
ATOM 749 C C . HIS A 1 102 ? -18.143 18.279 8.191 1.00 69.38 102 HIS A C 1
ATOM 751 O O . HIS A 1 102 ? -17.521 17.479 7.490 1.00 69.38 102 HIS A O 1
ATOM 757 N N . PRO A 1 103 ? -17.848 19.596 8.152 1.00 67.44 103 PRO A N 1
ATOM 758 C CA . PRO A 1 103 ? -16.708 20.135 7.414 1.00 67.44 103 PRO A CA 1
ATOM 759 C C . PRO A 1 103 ? -15.408 19.685 8.096 1.00 67.44 103 PRO A C 1
ATOM 761 O O . PRO A 1 103 ? -14.828 20.393 8.922 1.00 67.44 103 PRO A O 1
ATOM 764 N N . MET A 1 104 ? -14.971 18.465 7.796 1.00 63.84 104 MET A N 1
ATOM 765 C CA . MET A 1 104 ? -13.796 17.869 8.413 1.00 63.84 104 MET A CA 1
ATOM 766 C C . MET A 1 104 ? -12.538 18.573 7.917 1.00 63.84 104 MET A C 1
ATOM 768 O O . MET A 1 104 ? -12.202 18.541 6.736 1.00 63.84 104 MET A O 1
ATOM 772 N N . LYS A 1 105 ? -11.808 19.194 8.849 1.00 70.94 105 LYS A N 1
ATOM 773 C CA . LYS A 1 105 ? -10.482 19.759 8.566 1.00 70.94 105 LYS A CA 1
ATOM 774 C C . LYS A 1 105 ? -9.449 18.660 8.278 1.00 70.94 105 LYS A C 1
ATOM 776 O O . LYS A 1 105 ? -8.541 18.882 7.487 1.00 70.94 105 LYS A O 1
ATOM 781 N N . TYR A 1 106 ? -9.602 17.498 8.918 1.00 75.56 106 TYR A N 1
ATOM 782 C CA . TYR A 1 106 ? -8.802 16.294 8.691 1.00 75.56 106 TYR A CA 1
ATOM 783 C C . TYR A 1 106 ? -9.711 15.067 8.865 1.00 75.56 106 TYR A C 1
ATOM 785 O O . TYR A 1 106 ? -10.083 14.754 9.998 1.00 75.56 106 TYR A O 1
ATOM 793 N N . PRO A 1 107 ? -10.121 14.415 7.774 1.00 72.81 107 PRO A N 1
ATOM 794 C CA . PRO A 1 107 ? -10.858 13.170 7.786 1.00 72.81 107 PRO A CA 1
ATOM 795 C C . PRO A 1 107 ? -10.124 12.036 8.503 1.00 72.81 107 PRO A C 1
ATOM 797 O O . PRO A 1 107 ? -8.901 12.084 8.697 1.00 72.81 107 PRO A O 1
ATOM 800 N N . PRO A 1 108 ? -10.873 11.007 8.908 1.00 80.88 108 PRO A N 1
ATOM 801 C CA . PRO A 1 108 ? -10.360 9.976 9.787 1.00 80.88 108 PRO A CA 1
ATOM 802 C C . PRO A 1 108 ? -9.430 8.999 9.078 1.00 80.88 108 PRO A C 1
ATOM 804 O O . PRO A 1 108 ? -9.581 8.729 7.886 1.00 80.88 108 PRO A O 1
ATOM 807 N N . ARG A 1 109 ? -8.487 8.427 9.828 1.00 90.94 109 ARG A N 1
ATOM 808 C CA . ARG A 1 109 ? -7.509 7.461 9.306 1.00 90.94 109 ARG A CA 1
ATOM 809 C C . ARG A 1 109 ? -7.276 6.297 10.259 1.00 90.94 109 ARG A C 1
ATOM 811 O O . ARG A 1 109 ? -7.548 6.394 11.458 1.00 90.94 109 ARG A O 1
ATOM 818 N N . PHE A 1 110 ? -6.677 5.235 9.743 1.00 96.19 110 PHE A N 1
ATOM 819 C CA . PHE A 1 110 ? -6.056 4.200 10.568 1.00 96.19 110 PHE A CA 1
ATOM 820 C C . PHE A 1 110 ? -4.608 4.582 10.869 1.00 96.19 110 PHE A C 1
ATOM 822 O O . PHE A 1 110 ? -3.921 5.162 10.027 1.00 96.19 110 PHE A O 1
ATOM 829 N N . LEU A 1 111 ? -4.130 4.246 12.062 1.00 96.88 111 LEU A N 1
ATOM 830 C CA . LEU A 1 111 ? -2.713 4.271 12.414 1.00 96.88 111 LEU A CA 1
ATOM 831 C C . LEU A 1 111 ? -2.346 2.959 13.080 1.00 96.88 111 LEU A C 1
ATOM 833 O O . LEU A 1 111 ? -2.804 2.668 14.183 1.00 96.88 111 LEU A O 1
ATOM 837 N N . ILE A 1 112 ? -1.549 2.170 12.373 1.00 97.38 112 ILE A N 1
ATOM 838 C CA . ILE A 1 112 ? -1.267 0.783 12.715 1.00 97.38 112 ILE A CA 1
ATOM 839 C C . ILE A 1 112 ? 0.218 0.658 13.048 1.00 97.38 112 ILE A C 1
ATOM 841 O O . ILE A 1 112 ? 1.056 0.554 12.153 1.00 97.38 112 ILE A O 1
ATOM 845 N N . ASP A 1 113 ? 0.543 0.656 14.341 1.00 97.06 113 ASP A N 1
ATOM 846 C CA . ASP A 1 113 ? 1.923 0.560 14.839 1.00 97.06 113 ASP A CA 1
ATOM 847 C C . ASP A 1 113 ? 2.288 -0.853 15.317 1.00 97.06 113 ASP A C 1
ATOM 849 O O . ASP A 1 113 ? 3.366 -1.074 15.875 1.00 97.06 113 ASP A O 1
ATOM 853 N N . SER A 1 114 ? 1.419 -1.835 15.079 1.00 96.44 114 SER A N 1
ATOM 854 C CA . SER A 1 114 ? 1.611 -3.225 15.497 1.00 96.44 114 SER A CA 1
ATOM 855 C C . SER A 1 114 ? 1.050 -4.211 14.462 1.00 96.44 114 SER A C 1
ATOM 857 O O . SER A 1 114 ? 0.107 -3.839 13.753 1.00 96.44 114 SER A O 1
ATOM 859 N N . PRO A 1 115 ? 1.567 -5.457 14.375 1.00 96.38 115 PRO A N 1
ATOM 860 C CA . PRO A 1 115 ? 1.023 -6.486 13.490 1.00 96.38 115 PRO A CA 1
ATOM 861 C C . PRO A 1 115 ? -0.499 -6.604 13.610 1.00 96.38 115 PRO A C 1
ATOM 863 O O . PRO A 1 115 ? -1.044 -6.709 14.712 1.00 96.38 115 PRO A O 1
ATOM 866 N N . SER A 1 116 ? -1.187 -6.531 12.473 1.00 97.19 116 SER A N 1
ATOM 867 C CA . SER A 1 116 ? -2.648 -6.436 12.392 1.00 97.19 116 SER A CA 1
ATOM 868 C C . SER A 1 116 ? -3.146 -7.012 11.070 1.00 97.19 116 SER A C 1
ATOM 870 O O . SER A 1 116 ? -2.431 -6.981 10.070 1.00 97.19 116 SER A O 1
ATOM 872 N N . THR A 1 117 ? -4.379 -7.509 11.055 1.00 98.31 117 THR A N 1
ATOM 873 C CA . THR A 1 117 ? -5.034 -8.014 9.842 1.00 98.31 117 THR A CA 1
ATOM 874 C C . THR A 1 117 ? -6.348 -7.281 9.614 1.00 98.31 117 THR A C 1
ATOM 876 O O . THR A 1 117 ? -7.200 -7.242 10.498 1.00 98.31 117 THR A O 1
ATOM 879 N N . ILE A 1 118 ? -6.543 -6.726 8.423 1.00 98.31 118 ILE A N 1
ATOM 880 C CA . ILE A 1 118 ? -7.813 -6.136 7.991 1.00 98.31 118 ILE A CA 1
ATOM 881 C C . ILE A 1 118 ? -8.183 -6.813 6.673 1.00 98.31 118 ILE A C 1
ATOM 883 O O . ILE A 1 118 ? -7.437 -6.719 5.700 1.00 98.31 118 ILE A O 1
ATOM 887 N N . ASN A 1 119 ? -9.294 -7.544 6.656 1.00 98.50 119 ASN A N 1
ATOM 888 C CA . ASN A 1 119 ? -9.707 -8.353 5.516 1.00 98.50 119 ASN A CA 1
ATOM 889 C C . ASN A 1 119 ? -11.197 -8.166 5.194 1.00 98.50 119 ASN A C 1
ATOM 891 O O . ASN A 1 119 ? -12.034 -8.146 6.101 1.00 98.50 119 ASN A O 1
ATOM 895 N N . GLY A 1 120 ? -11.541 -8.057 3.908 1.00 97.88 120 GLY A N 1
ATOM 896 C CA . GLY A 1 120 ? -12.926 -8.194 3.436 1.00 97.88 120 GLY A CA 1
ATOM 897 C C . GLY A 1 120 ? -13.859 -7.066 3.883 1.00 97.88 120 GLY A C 1
ATOM 898 O O . GLY A 1 120 ? -15.063 -7.276 3.987 1.00 97.88 120 GLY A O 1
ATOM 899 N N . THR A 1 121 ? -13.313 -5.906 4.249 1.00 98.06 121 THR A N 1
ATOM 900 C CA . THR A 1 121 ? -14.049 -4.805 4.891 1.00 98.06 121 THR A CA 1
ATOM 901 C C . THR A 1 121 ? -14.294 -3.674 3.895 1.00 98.06 121 THR A C 1
ATOM 903 O O . THR A 1 121 ? -13.420 -3.349 3.094 1.00 98.06 121 THR A O 1
ATOM 906 N N . SER A 1 122 ? -15.456 -3.025 3.957 1.00 98.19 122 SER A N 1
ATOM 907 C CA . SER A 1 122 ? -15.685 -1.764 3.237 1.00 98.19 122 SER A CA 1
ATOM 908 C C . SER A 1 122 ? -15.330 -0.569 4.120 1.00 98.19 122 SER A C 1
ATOM 910 O O . SER A 1 122 ? -15.757 -0.509 5.271 1.00 98.19 122 SER A O 1
ATOM 912 N N . ILE A 1 123 ? -14.568 0.390 3.598 1.00 97.19 123 ILE A N 1
ATOM 913 C CA . ILE A 1 123 ? -14.173 1.597 4.332 1.00 97.19 123 ILE A CA 1
ATOM 914 C C . ILE A 1 123 ? -14.560 2.821 3.509 1.00 97.19 123 ILE A C 1
ATOM 916 O O . ILE A 1 123 ? -14.107 2.985 2.376 1.00 97.19 123 ILE A O 1
ATOM 920 N N . SER A 1 124 ? -15.394 3.691 4.066 1.00 95.00 124 SER A N 1
ATOM 921 C CA . SER A 1 124 ? -15.900 4.877 3.372 1.00 95.00 124 SER A CA 1
ATOM 922 C C . SER A 1 124 ? -15.441 6.168 4.032 1.00 95.00 124 SER A C 1
ATOM 924 O O . SER A 1 124 ? -15.260 6.216 5.241 1.00 95.00 124 SER A O 1
ATOM 926 N N . ASN A 1 125 ? -15.284 7.236 3.242 1.00 91.94 125 ASN A N 1
ATOM 927 C CA . ASN A 1 125 ? -15.067 8.604 3.736 1.00 91.94 125 ASN A CA 1
ATOM 928 C C . ASN A 1 125 ? -13.813 8.764 4.623 1.00 91.94 125 ASN A C 1
ATOM 930 O O . ASN A 1 125 ? -13.836 9.402 5.675 1.00 91.94 125 ASN A O 1
ATOM 934 N N . THR A 1 126 ? -12.700 8.167 4.194 1.00 92.31 126 THR A N 1
ATOM 935 C CA . THR A 1 126 ? -11.458 8.077 4.972 1.00 92.31 126 THR A CA 1
ATOM 936 C C . THR A 1 126 ? -10.271 8.774 4.293 1.00 92.31 126 THR A C 1
ATOM 938 O O . THR A 1 126 ? -10.230 8.946 3.074 1.00 92.31 126 THR A O 1
ATOM 941 N N . TYR A 1 127 ? -9.265 9.130 5.095 1.00 92.56 127 TYR A N 1
ATOM 942 C CA . TYR A 1 127 ? -7.892 9.458 4.682 1.00 92.56 127 TYR A CA 1
ATOM 943 C C . TYR A 1 127 ? -6.992 8.220 4.553 1.00 92.56 127 TYR A C 1
ATOM 945 O O . TYR A 1 127 ? -5.773 8.355 4.517 1.00 92.56 127 TYR A O 1
ATOM 953 N N . GLY A 1 128 ? -7.578 7.023 4.524 1.00 94.94 128 GLY A N 1
ATOM 954 C CA . GLY A 1 128 ? -6.849 5.780 4.339 1.00 94.94 128 GLY A CA 1
ATOM 955 C C . GLY A 1 128 ? -6.173 5.292 5.618 1.00 94.94 128 GLY A C 1
ATOM 956 O O . GLY A 1 128 ? -6.660 5.475 6.741 1.00 94.94 128 GLY A O 1
ATOM 957 N N . MET A 1 129 ? -5.041 4.623 5.443 1.00 97.00 129 MET A N 1
ATOM 958 C CA . MET A 1 129 ? -4.309 3.939 6.496 1.00 97.00 129 MET A CA 1
ATOM 959 C C . MET A 1 129 ? -2.858 4.392 6.530 1.00 97.00 129 MET A C 1
ATOM 961 O O . MET A 1 129 ? -2.178 4.432 5.512 1.00 97.00 129 MET A O 1
ATOM 965 N N . THR A 1 130 ? -2.355 4.683 7.724 1.00 96.75 130 THR A N 1
ATOM 966 C CA . THR A 1 130 ? -0.921 4.808 7.981 1.00 96.75 130 THR A CA 1
ATOM 967 C C . THR A 1 130 ? -0.433 3.534 8.665 1.00 96.75 130 THR A C 1
ATOM 969 O O . THR A 1 130 ? -0.829 3.238 9.792 1.00 96.75 130 THR A O 1
ATOM 972 N N . ILE A 1 131 ? 0.431 2.784 7.990 1.00 97.19 131 ILE A N 1
ATOM 973 C CA . ILE A 1 131 ? 1.000 1.521 8.458 1.00 97.19 131 ILE A CA 1
ATOM 974 C C . ILE A 1 131 ? 2.447 1.783 8.858 1.00 97.19 131 ILE A C 1
ATOM 976 O O . ILE A 1 131 ? 3.274 2.140 8.023 1.00 97.19 131 ILE A O 1
ATOM 980 N N . ARG A 1 132 ? 2.755 1.616 10.145 1.00 96.38 132 ARG A N 1
ATOM 981 C CA . ARG A 1 132 ? 4.099 1.832 10.700 1.00 96.38 132 ARG A CA 1
ATOM 982 C C . ARG A 1 132 ? 4.681 0.602 11.388 1.00 96.38 132 ARG A C 1
ATOM 984 O O . ARG A 1 132 ? 5.667 0.702 12.120 1.00 96.38 132 ARG A O 1
ATOM 991 N N . SER A 1 133 ? 4.089 -0.560 11.141 1.00 95.62 133 SER A N 1
ATOM 992 C CA . SER A 1 133 ? 4.563 -1.841 11.647 1.00 95.62 133 SER A CA 1
ATOM 993 C C . SER A 1 133 ? 4.694 -2.854 10.529 1.00 95.62 133 SER A C 1
ATOM 995 O O . SER A 1 133 ? 3.864 -2.906 9.623 1.00 95.62 133 SER A O 1
ATOM 997 N N . TRP A 1 134 ? 5.704 -3.699 10.661 1.00 95.44 134 TRP A N 1
ATOM 998 C CA . TRP A 1 134 ? 5.809 -4.961 9.943 1.00 95.44 134 TRP A CA 1
ATOM 999 C C . TRP A 1 134 ? 4.735 -5.961 10.396 1.00 95.44 134 TRP A C 1
ATOM 1001 O O . TRP A 1 134 ? 4.159 -5.829 11.479 1.00 95.44 134 TRP A O 1
ATOM 1011 N N . GLY A 1 135 ? 4.460 -6.978 9.577 1.00 95.81 135 GLY A N 1
ATOM 1012 C CA . GLY A 1 135 ? 3.438 -7.988 9.875 1.00 95.81 135 GLY A CA 1
ATOM 1013 C C . GLY A 1 135 ? 2.002 -7.478 9.790 1.00 95.81 135 GLY A C 1
ATOM 1014 O O . GLY A 1 135 ? 1.114 -8.025 10.446 1.00 95.81 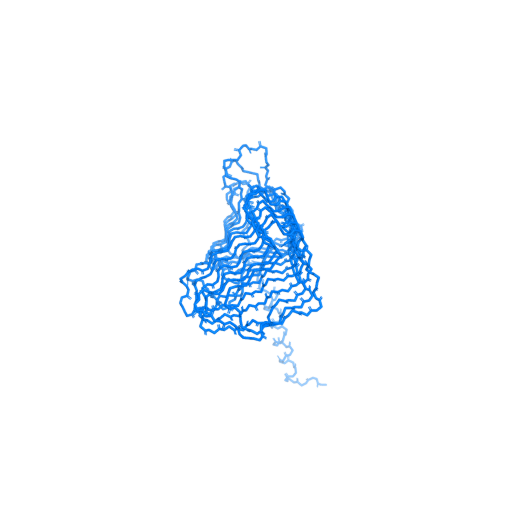135 GLY A O 1
ATOM 1015 N N . VAL A 1 136 ? 1.771 -6.418 9.015 1.00 97.25 136 VAL A N 1
ATOM 1016 C CA . VAL A 1 136 ? 0.432 -5.896 8.734 1.00 97.25 136 VAL A CA 1
ATOM 1017 C C . VAL A 1 136 ? -0.056 -6.454 7.404 1.00 97.25 136 VAL A C 1
ATOM 1019 O O . VAL A 1 136 ? 0.643 -6.377 6.398 1.00 97.25 136 VAL A O 1
ATOM 1022 N N . THR A 1 137 ? -1.264 -7.011 7.398 1.00 98.12 137 THR A N 1
ATOM 1023 C CA . THR A 1 137 ? -1.949 -7.473 6.186 1.00 98.12 137 THR A CA 1
ATOM 1024 C C . THR A 1 137 ? -3.238 -6.687 6.005 1.00 98.12 137 THR A C 1
ATOM 1026 O O . THR A 1 137 ? -4.116 -6.728 6.868 1.00 98.12 137 THR A O 1
ATOM 1029 N N . VAL A 1 138 ? -3.365 -5.993 4.877 1.00 98.12 138 VAL A N 1
ATOM 1030 C CA . VAL A 1 138 ? -4.596 -5.321 4.462 1.00 98.12 138 VAL A CA 1
ATOM 1031 C C . VAL A 1 138 ? -5.029 -5.908 3.132 1.00 98.12 138 VAL A C 1
ATOM 1033 O O . VAL A 1 138 ? -4.307 -5.808 2.141 1.00 98.12 138 VAL A O 1
ATOM 1036 N N . SER A 1 139 ? -6.182 -6.573 3.125 1.00 98.50 139 SER A N 1
ATOM 1037 C CA . SER A 1 139 ? -6.621 -7.292 1.936 1.00 98.50 139 SER A CA 1
ATOM 1038 C C . SER A 1 139 ? -8.115 -7.276 1.695 1.00 98.50 139 SER A C 1
ATOM 1040 O O . SER A 1 139 ? -8.895 -7.182 2.642 1.00 98.50 139 SER A O 1
ATOM 1042 N N . ASN A 1 140 ? -8.531 -7.438 0.439 1.00 98.25 140 ASN A N 1
ATOM 1043 C CA . ASN A 1 140 ? -9.950 -7.509 0.080 1.00 98.25 140 ASN A CA 1
ATOM 1044 C C . ASN A 1 140 ? -10.745 -6.306 0.629 1.00 98.25 140 ASN A C 1
ATOM 1046 O O . ASN A 1 140 ? -11.868 -6.461 1.114 1.00 98.25 140 ASN A O 1
ATOM 1050 N N . ILE A 1 141 ? -10.137 -5.115 0.649 1.00 98.31 141 ILE A N 1
ATOM 1051 C CA . ILE A 1 141 ? -10.785 -3.891 1.126 1.00 98.31 141 ILE A CA 1
ATOM 1052 C C . ILE A 1 141 ? -11.421 -3.160 -0.044 1.00 98.31 141 ILE A C 1
ATOM 1054 O O . ILE A 1 141 ? -10.811 -2.992 -1.095 1.00 98.31 141 ILE A O 1
ATOM 1058 N N . THR A 1 142 ? -12.639 -2.670 0.163 1.00 98.19 142 THR A N 1
ATOM 1059 C CA . THR A 1 142 ? -13.286 -1.731 -0.757 1.00 98.19 142 THR A CA 1
ATOM 1060 C C . THR A 1 142 ? -13.277 -0.341 -0.146 1.00 98.19 142 THR A C 1
ATOM 1062 O O . THR A 1 142 ? -13.990 -0.092 0.830 1.00 98.19 142 THR A O 1
ATOM 1065 N N . PHE A 1 143 ? -12.505 0.576 -0.726 1.00 96.75 143 PHE A N 1
ATOM 1066 C CA . PHE A 1 143 ? -12.557 1.983 -0.346 1.00 96.75 143 PHE A CA 1
ATOM 1067 C C . PHE A 1 143 ? -13.626 2.713 -1.150 1.00 96.75 143 PHE A C 1
ATOM 1069 O O . PHE A 1 143 ? -13.724 2.574 -2.367 1.00 96.75 143 PHE A O 1
ATOM 1076 N N . THR A 1 144 ? -14.427 3.532 -0.475 1.00 95.12 144 THR A N 1
ATOM 1077 C CA . THR A 1 144 ? -15.403 4.411 -1.131 1.00 95.12 144 THR A CA 1
ATOM 1078 C C . THR A 1 144 ? -15.195 5.853 -0.699 1.00 95.12 144 THR A C 1
ATOM 1080 O O . THR A 1 144 ? -15.191 6.175 0.486 1.00 95.12 144 THR A O 1
ATOM 1083 N N . ARG A 1 145 ? -15.031 6.743 -1.685 1.00 90.56 145 ARG A N 1
ATOM 1084 C CA . ARG A 1 145 ? -14.744 8.172 -1.471 1.00 90.56 145 ARG A CA 1
ATOM 1085 C C . ARG A 1 145 ? -13.511 8.419 -0.577 1.00 90.56 145 ARG A C 1
ATOM 1087 O O . ARG A 1 145 ? -13.621 9.155 0.408 1.00 90.56 145 ARG A O 1
ATOM 1094 N N . PRO A 1 146 ? -12.351 7.814 -0.880 1.00 90.94 146 PRO A N 1
ATOM 1095 C CA . PRO A 1 146 ? -11.114 8.186 -0.207 1.00 90.94 146 PRO A CA 1
ATOM 1096 C C . PRO A 1 146 ? -10.771 9.646 -0.522 1.00 90.94 146 PRO A C 1
ATOM 1098 O O . PRO A 1 146 ? -10.845 10.081 -1.667 1.00 90.94 146 PRO A O 1
ATOM 1101 N N . THR A 1 147 ? -10.417 10.433 0.489 1.00 88.00 147 THR A N 1
ATOM 1102 C CA . THR A 1 147 ? -10.165 11.877 0.311 1.00 88.00 147 THR A CA 1
ATOM 1103 C C . THR A 1 147 ? -8.680 12.247 0.347 1.00 88.00 147 THR A C 1
ATOM 1105 O O . THR A 1 147 ? -8.349 13.430 0.302 1.00 88.00 147 THR A O 1
ATOM 1108 N N . TYR A 1 148 ? -7.782 11.261 0.439 1.00 90.38 148 TYR A N 1
ATOM 1109 C CA . TYR A 1 148 ? -6.324 11.436 0.396 1.00 90.38 148 TYR A CA 1
ATOM 1110 C C . TYR A 1 148 ? -5.633 10.136 -0.068 1.00 90.38 148 TYR A C 1
ATOM 1112 O O . TYR A 1 148 ? -6.284 9.319 -0.718 1.00 90.38 148 TYR A O 1
ATOM 1120 N N . SER A 1 149 ? -4.347 9.939 0.254 1.00 88.50 149 SER A N 1
ATOM 1121 C CA . SER A 1 149 ? -3.640 8.670 0.034 1.00 88.50 149 SER A CA 1
ATOM 1122 C C . SER A 1 149 ? -4.302 7.506 0.766 1.00 88.50 149 SER A C 1
ATOM 1124 O O . SER A 1 149 ? -4.711 7.653 1.917 1.00 88.50 149 SER A O 1
ATOM 1126 N N . LEU A 1 150 ? -4.387 6.338 0.129 1.00 92.06 150 LEU A N 1
ATOM 1127 C CA . LEU A 1 150 ? -5.071 5.178 0.711 1.00 92.06 150 LEU A CA 1
ATOM 1128 C C . LEU A 1 150 ? -4.176 4.424 1.683 1.00 92.06 150 LEU A C 1
ATOM 1130 O O . LEU A 1 150 ? -4.618 4.045 2.768 1.00 92.06 150 LEU A O 1
ATOM 1134 N N . PHE A 1 151 ? -2.912 4.242 1.311 1.00 95.94 151 PHE A N 1
ATOM 1135 C CA . PHE A 1 151 ? -1.929 3.522 2.103 1.00 95.94 151 PHE A CA 1
ATOM 1136 C C . PHE A 1 151 ? -0.648 4.342 2.217 1.00 95.94 151 PHE A C 1
ATOM 1138 O O . PHE A 1 151 ? 0.060 4.549 1.239 1.00 95.94 151 PHE A O 1
ATOM 1145 N N . GLY A 1 152 ? -0.340 4.796 3.429 1.00 96.06 152 GLY A N 1
ATOM 1146 C CA . GLY A 1 152 ? 0.959 5.350 3.795 1.00 96.06 152 GLY A CA 1
ATOM 1147 C C . GLY A 1 152 ? 1.748 4.323 4.597 1.00 96.06 152 GLY A C 1
ATOM 1148 O O . GLY A 1 152 ? 1.487 4.145 5.787 1.00 96.06 152 GLY A O 1
ATOM 1149 N N . VAL A 1 153 ? 2.703 3.649 3.965 1.00 96.44 153 VAL A N 1
ATOM 1150 C CA . VAL A 1 153 ? 3.542 2.616 4.582 1.00 96.44 153 VAL A CA 1
ATOM 1151 C C . VAL A 1 153 ? 4.886 3.226 4.969 1.00 96.44 153 VAL A C 1
ATOM 1153 O O . VAL A 1 153 ? 5.700 3.556 4.117 1.00 96.44 153 VAL A O 1
ATOM 1156 N N . ASN A 1 154 ? 5.126 3.382 6.265 1.00 96.06 154 ASN A N 1
ATOM 1157 C CA . ASN A 1 154 ? 6.375 3.910 6.810 1.00 96.06 154 ASN A CA 1
ATOM 1158 C C . ASN A 1 154 ? 6.692 3.174 8.120 1.00 96.06 154 ASN A C 1
ATOM 1160 O O . ASN A 1 154 ? 6.393 3.701 9.203 1.00 96.06 154 ASN A O 1
ATOM 1164 N N . PRO A 1 155 ? 7.172 1.913 8.042 1.00 92.38 155 PRO A N 1
ATOM 1165 C CA . PRO A 1 155 ? 7.470 1.118 9.223 1.00 92.38 155 PRO A CA 1
ATOM 1166 C C . PRO A 1 155 ? 8.442 1.850 10.152 1.00 92.38 155 PRO A C 1
ATOM 1168 O O . PRO A 1 155 ? 9.278 2.640 9.725 1.00 92.38 155 PRO A O 1
ATOM 1171 N N . LEU A 1 156 ? 8.342 1.605 11.456 1.00 89.69 156 LEU A N 1
ATOM 1172 C CA . LEU A 1 156 ? 9.325 2.108 12.415 1.00 89.69 156 LEU A CA 1
ATOM 1173 C C . LEU A 1 156 ? 10.501 1.133 12.500 1.00 89.69 156 LEU A C 1
ATOM 1175 O O . LEU A 1 156 ? 10.286 -0.076 12.606 1.00 89.69 156 LEU A O 1
ATOM 1179 N N . ALA A 1 157 ? 11.730 1.654 12.580 1.00 83.94 157 ALA A N 1
ATOM 1180 C CA . ALA A 1 157 ? 12.962 0.869 12.767 1.00 83.94 157 ALA A CA 1
ATOM 1181 C C . ALA A 1 157 ? 12.931 -0.085 13.979 1.00 83.94 157 ALA A C 1
ATOM 1183 O O . ALA A 1 157 ? 13.664 -1.071 14.031 1.00 83.94 157 ALA A O 1
ATOM 1184 N N . THR A 1 158 ? 12.079 0.205 14.966 1.00 82.19 158 THR A N 1
ATOM 1185 C CA . THR A 1 158 ? 11.892 -0.600 16.180 1.00 82.19 158 THR A CA 1
ATOM 1186 C C . THR A 1 158 ? 10.924 -1.775 16.013 1.00 82.19 158 THR A C 1
ATOM 1188 O O . THR A 1 158 ? 10.823 -2.597 16.925 1.00 82.19 158 THR A O 1
ATOM 1191 N N . SER A 1 159 ? 10.191 -1.862 14.901 1.00 79.62 159 SER A N 1
ATOM 1192 C CA . SER A 1 159 ? 9.260 -2.965 14.630 1.00 79.62 159 SER A CA 1
ATOM 1193 C C . SER A 1 159 ? 9.993 -4.185 14.044 1.00 79.62 159 SER A C 1
ATOM 1195 O O . SER A 1 159 ? 11.089 -4.060 13.505 1.00 79.62 159 SER A O 1
ATOM 1197 N N . ARG A 1 160 ? 9.437 -5.397 14.195 1.00 78.19 160 ARG A N 1
ATOM 1198 C CA . ARG A 1 160 ? 10.119 -6.639 13.780 1.00 78.19 160 ARG A CA 1
ATOM 1199 C C . ARG A 1 160 ? 9.978 -6.868 12.266 1.00 78.19 160 ARG A C 1
ATOM 1201 O O . ARG A 1 160 ? 8.931 -7.325 11.831 1.00 78.19 160 ARG A O 1
ATOM 1208 N N . ALA A 1 161 ? 11.026 -6.603 11.487 1.00 77.62 161 ALA A N 1
ATOM 1209 C CA . ALA A 1 161 ? 11.029 -6.778 10.025 1.00 77.62 161 ALA A CA 1
ATOM 1210 C C . ALA A 1 161 ? 10.970 -8.227 9.515 1.00 77.62 161 ALA A C 1
ATOM 1212 O O . ALA A 1 161 ? 10.985 -8.455 8.314 1.00 77.62 161 ALA A O 1
ATOM 1213 N N . ASP A 1 162 ? 10.886 -9.233 10.390 1.00 84.94 162 ASP A N 1
ATOM 1214 C CA . ASP A 1 162 ? 10.778 -10.633 9.961 1.00 84.94 162 ASP A CA 1
ATOM 1215 C C . ASP A 1 162 ? 9.408 -10.980 9.351 1.00 84.94 162 ASP A C 1
ATOM 1217 O O . ASP A 1 162 ? 9.247 -12.060 8.780 1.00 84.94 162 ASP A O 1
ATOM 1221 N N . LEU A 1 163 ? 8.425 -10.082 9.455 1.00 91.56 163 LEU A N 1
ATOM 1222 C CA . LEU A 1 163 ? 7.083 -10.273 8.918 1.00 91.56 163 LEU A CA 1
ATOM 1223 C C . LEU A 1 163 ? 6.796 -9.299 7.765 1.00 91.56 163 LEU A C 1
ATOM 1225 O O . LEU A 1 163 ? 7.050 -8.102 7.905 1.00 91.56 163 LEU A O 1
ATOM 1229 N N . PRO A 1 164 ? 6.200 -9.771 6.655 1.00 96.00 164 PRO A N 1
ATOM 1230 C CA . PRO A 1 164 ? 5.897 -8.909 5.522 1.00 96.00 164 PRO A CA 1
ATOM 1231 C C . PRO A 1 164 ? 4.819 -7.877 5.859 1.00 96.00 164 PRO A C 1
ATOM 1233 O O . PRO A 1 164 ? 3.948 -8.116 6.701 1.00 96.00 164 PRO A O 1
ATOM 1236 N N . ILE A 1 165 ? 4.848 -6.755 5.146 1.00 96.62 165 ILE A N 1
ATOM 1237 C CA . ILE A 1 165 ? 3.661 -5.923 4.938 1.00 96.62 165 ILE A CA 1
ATOM 1238 C C . ILE A 1 165 ? 2.999 -6.401 3.646 1.00 96.62 165 ILE A C 1
ATOM 1240 O O . ILE A 1 165 ? 3.665 -6.518 2.618 1.00 96.62 165 ILE A O 1
ATOM 1244 N N . VAL A 1 166 ? 1.703 -6.700 3.711 1.00 98.06 166 VAL A N 1
ATOM 1245 C CA . VAL A 1 166 ? 0.928 -7.235 2.584 1.00 98.06 166 VAL A CA 1
ATOM 1246 C C . VAL A 1 166 ? -0.256 -6.320 2.304 1.00 98.06 166 VAL A C 1
ATOM 1248 O O . VAL A 1 166 ? -1.105 -6.138 3.176 1.00 98.06 166 VAL A O 1
ATOM 1251 N N . ILE A 1 167 ? -0.318 -5.778 1.090 1.00 98.31 167 ILE A N 1
ATOM 1252 C CA . ILE A 1 167 ? -1.433 -4.988 0.563 1.00 98.31 167 ILE A CA 1
ATOM 1253 C C . ILE A 1 167 ? -1.974 -5.735 -0.659 1.00 98.31 167 ILE A C 1
ATOM 1255 O O . ILE A 1 167 ? -1.346 -5.709 -1.717 1.00 98.31 167 ILE A O 1
ATOM 1259 N N . ALA A 1 168 ? -3.085 -6.458 -0.503 1.00 98.38 168 ALA A N 1
ATOM 1260 C CA . ALA A 1 168 ? -3.547 -7.387 -1.537 1.00 98.38 168 ALA A CA 1
ATOM 1261 C C . ALA A 1 168 ? -5.042 -7.308 -1.865 1.00 98.38 168 ALA A C 1
ATOM 1263 O O . ALA A 1 168 ? -5.864 -7.182 -0.963 1.00 98.38 168 ALA A O 1
ATOM 1264 N N . ASP A 1 169 ? -5.417 -7.461 -3.131 1.00 98.25 169 ASP A N 1
ATOM 1265 C CA . ASP A 1 169 ? -6.819 -7.583 -3.562 1.00 98.25 169 ASP A CA 1
ATOM 1266 C C . ASP A 1 169 ? -7.707 -6.399 -3.129 1.00 98.25 169 ASP A C 1
ATOM 1268 O O . ASP A 1 169 ? -8.881 -6.568 -2.791 1.00 98.25 169 ASP A O 1
ATOM 1272 N N . ASN A 1 170 ? -7.150 -5.189 -3.029 1.00 98.12 170 ASN A N 1
ATOM 1273 C CA . ASN A 1 170 ? -7.914 -4.015 -2.611 1.00 98.12 170 ASN A CA 1
ATOM 1274 C C . ASN A 1 170 ? -8.482 -3.280 -3.827 1.00 98.12 170 ASN A C 1
ATOM 1276 O O . ASN A 1 170 ? -7.773 -3.045 -4.797 1.00 98.12 170 ASN A O 1
ATOM 1280 N N . TYR A 1 171 ? -9.740 -2.856 -3.734 1.00 97.94 171 TYR A N 1
ATOM 1281 C CA . TYR A 1 171 ? -10.387 -1.992 -4.718 1.00 97.94 171 TYR A CA 1
ATOM 1282 C C . TYR A 1 171 ? -10.532 -0.591 -4.134 1.00 97.94 171 TYR A C 1
ATOM 1284 O O . TYR A 1 171 ? -11.264 -0.387 -3.154 1.00 97.94 171 TYR A O 1
ATOM 1292 N N . ALA A 1 172 ? -9.814 0.375 -4.699 1.00 95.19 172 ALA A N 1
ATOM 1293 C CA . ALA A 1 172 ? -9.720 1.699 -4.108 1.00 95.19 172 ALA A CA 1
ATOM 1294 C C . ALA A 1 172 ? -9.657 2.816 -5.163 1.00 95.19 172 ALA A C 1
ATOM 1296 O O . ALA A 1 172 ? -8.640 3.498 -5.299 1.00 95.19 172 ALA A O 1
ATOM 1297 N N . PRO A 1 173 ? -10.763 3.042 -5.888 1.00 95.06 173 PRO A N 1
ATOM 1298 C CA . PRO A 1 173 ? -10.789 4.013 -6.963 1.00 95.06 173 PRO A CA 1
ATOM 1299 C C . PRO A 1 173 ? -10.858 5.454 -6.434 1.00 95.06 173 PRO A C 1
ATOM 1301 O O . PRO A 1 173 ? -11.414 5.729 -5.363 1.00 95.06 173 PRO A O 1
ATOM 1304 N N . ASN A 1 174 ? -10.420 6.397 -7.264 1.00 95.25 174 ASN A N 1
ATOM 1305 C CA . ASN A 1 174 ? -10.525 7.843 -7.066 1.00 95.25 174 ASN A CA 1
ATOM 1306 C C . ASN A 1 174 ? -9.793 8.369 -5.823 1.00 95.25 174 ASN A C 1
ATOM 1308 O O . ASN A 1 174 ? -10.316 9.239 -5.117 1.00 95.25 174 ASN A O 1
ATOM 1312 N N . ALA A 1 175 ? -8.599 7.849 -5.524 1.00 94.25 175 ALA A N 1
ATOM 1313 C CA . ALA A 1 175 ? -7.764 8.435 -4.480 1.00 94.25 175 ALA A CA 1
ATOM 1314 C C . ALA A 1 175 ? -7.392 9.880 -4.850 1.00 94.25 175 ALA A C 1
ATOM 1316 O O . ALA A 1 175 ? -6.936 10.172 -5.956 1.00 94.25 175 ALA A O 1
ATOM 1317 N N . ALA A 1 176 ? -7.585 10.808 -3.910 1.00 93.81 176 ALA A N 1
ATOM 1318 C CA . ALA A 1 176 ? -7.307 12.221 -4.160 1.00 93.81 176 ALA A CA 1
ATOM 1319 C C . ALA A 1 176 ? -5.803 12.531 -4.262 1.00 93.81 176 ALA A C 1
ATOM 1321 O O . ALA A 1 176 ? -5.437 13.600 -4.745 1.00 93.81 176 ALA A O 1
ATOM 1322 N N . SER A 1 177 ? -4.953 11.630 -3.759 1.00 94.94 177 SER A N 1
ATOM 1323 C CA . SER A 1 177 ? -3.495 11.673 -3.876 1.00 94.94 177 SER A CA 1
ATOM 1324 C C . SER A 1 177 ? -2.956 10.264 -4.187 1.00 94.94 177 SER A C 1
ATOM 1326 O O . SER A 1 177 ? -3.749 9.406 -4.556 1.00 94.94 177 SER A O 1
ATOM 1328 N N . THR A 1 178 ? -1.665 9.987 -3.971 1.00 95.62 178 THR A N 1
ATOM 1329 C CA . THR A 1 178 ? -1.043 8.685 -4.256 1.00 95.62 178 THR A CA 1
ATOM 1330 C C . THR A 1 178 ? -1.803 7.529 -3.613 1.00 95.62 178 THR A C 1
ATOM 1332 O O . THR A 1 178 ? -2.041 7.571 -2.401 1.00 95.62 178 THR A O 1
ATOM 1335 N N . ALA A 1 179 ? -2.165 6.497 -4.382 1.00 96.75 179 ALA A N 1
ATOM 1336 C CA . ALA A 1 179 ? -2.936 5.378 -3.839 1.00 96.75 179 ALA A CA 1
ATOM 1337 C C . ALA A 1 179 ? -2.121 4.611 -2.788 1.00 96.75 179 ALA A C 1
ATOM 1339 O O . ALA A 1 179 ? -2.539 4.517 -1.630 1.00 96.75 179 ALA A O 1
ATOM 1340 N N . LEU A 1 180 ? -0.916 4.164 -3.136 1.00 97.75 180 LEU A N 1
ATOM 1341 C CA . LEU A 1 180 ? 0.020 3.551 -2.197 1.00 97.75 180 LEU A CA 1
ATOM 1342 C C . LEU A 1 180 ? 1.347 4.300 -2.203 1.00 97.75 180 LEU A C 1
ATOM 1344 O O . LEU A 1 180 ? 2.068 4.292 -3.194 1.00 97.75 180 LEU A O 1
ATOM 1348 N N . TYR A 1 181 ? 1.691 4.899 -1.066 1.00 97.69 181 TYR A N 1
ATOM 1349 C CA . TYR A 1 181 ? 2.992 5.509 -0.825 1.00 97.69 181 TYR A CA 1
ATOM 1350 C C . TYR A 1 181 ? 3.739 4.734 0.260 1.00 97.69 181 TYR A C 1
ATOM 1352 O O . TYR A 1 181 ? 3.256 4.600 1.388 1.00 97.69 181 TYR A O 1
ATOM 1360 N N . CYS A 1 182 ? 4.926 4.238 -0.066 1.00 97.62 182 CYS A N 1
ATOM 1361 C CA . CYS A 1 182 ? 5.772 3.472 0.830 1.00 97.62 182 CYS A CA 1
ATOM 1362 C C . CYS A 1 182 ? 7.164 4.096 0.946 1.00 97.62 182 CYS A C 1
ATOM 1364 O O . CYS A 1 182 ? 7.803 4.430 -0.046 1.00 97.62 182 CYS A O 1
ATOM 1366 N N . THR A 1 183 ? 7.651 4.231 2.177 1.00 97.31 183 THR A N 1
ATOM 1367 C CA . THR A 1 183 ? 9.014 4.667 2.478 1.00 97.31 183 THR A CA 1
ATOM 1368 C C . THR A 1 183 ? 9.622 3.743 3.523 1.00 97.31 183 THR A C 1
ATOM 1370 O O . THR A 1 183 ? 9.156 3.695 4.661 1.00 97.31 183 THR A O 1
ATOM 1373 N N . ILE A 1 184 ? 10.676 3.022 3.152 1.00 94.06 184 ILE A N 1
ATOM 1374 C CA . ILE A 1 184 ? 11.411 2.099 4.024 1.00 94.06 184 ILE A CA 1
ATOM 1375 C C . ILE A 1 184 ? 12.870 2.551 4.046 1.00 94.06 184 ILE A C 1
ATOM 1377 O O . ILE A 1 184 ? 13.664 2.130 3.220 1.00 94.06 184 ILE A O 1
ATOM 1381 N N . VAL A 1 185 ? 13.230 3.442 4.969 1.00 91.00 185 VAL A N 1
ATOM 1382 C CA . VAL A 1 185 ? 14.558 4.081 4.991 1.00 91.00 185 VAL A CA 1
ATOM 1383 C C . VAL A 1 185 ? 15.244 3.849 6.338 1.00 91.00 185 VAL A C 1
ATOM 1385 O O . VAL A 1 185 ? 14.599 3.942 7.383 1.00 91.00 185 VAL A O 1
ATOM 1388 N N . ASN A 1 186 ? 16.561 3.609 6.319 1.00 83.50 186 ASN A N 1
ATOM 1389 C CA . ASN A 1 186 ? 17.418 3.403 7.499 1.00 83.50 186 ASN A CA 1
ATOM 1390 C C . ASN A 1 186 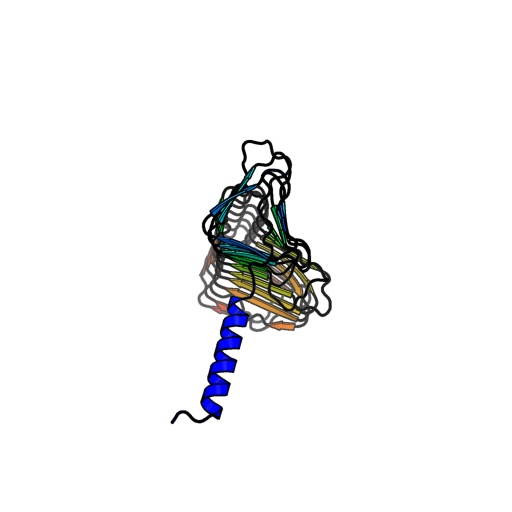? 17.105 2.130 8.311 1.00 83.50 186 ASN A C 1
ATOM 1392 O O . ASN A 1 186 ? 17.005 2.176 9.541 1.00 83.50 186 ASN A O 1
ATOM 1396 N N . PHE A 1 187 ? 17.009 0.982 7.638 1.00 81.31 187 PHE A N 1
ATOM 1397 C CA . PHE A 1 187 ? 16.802 -0.329 8.272 1.00 81.31 187 PHE A CA 1
ATOM 1398 C C . PHE A 1 187 ? 18.040 -1.240 8.151 1.00 81.31 187 PHE A C 1
ATOM 1400 O O . PHE A 1 187 ? 18.008 -2.203 7.385 1.00 81.31 187 PHE A O 1
ATOM 1407 N N . PRO A 1 188 ? 19.148 -0.963 8.869 1.00 79.12 188 PRO A N 1
ATOM 1408 C CA . PRO A 1 188 ? 20.341 -1.806 8.807 1.00 79.12 188 PRO A CA 1
ATOM 1409 C C . PRO A 1 188 ? 20.085 -3.176 9.453 1.00 79.12 188 PRO A C 1
ATOM 1411 O O . PRO A 1 188 ? 19.489 -3.258 10.533 1.00 79.12 188 PRO A O 1
ATOM 1414 N N . GLY A 1 189 ? 20.548 -4.253 8.813 1.00 81.38 189 GLY A N 1
ATOM 1415 C CA . GLY A 1 189 ? 20.421 -5.627 9.305 1.00 81.38 189 GLY A CA 1
ATOM 1416 C C . GLY A 1 189 ? 18.995 -6.188 9.364 1.00 81.38 189 GLY A C 1
ATOM 1417 O O . GLY A 1 189 ? 18.784 -7.245 9.960 1.00 81.38 189 GLY A O 1
ATOM 1418 N N . GLN A 1 190 ? 18.008 -5.497 8.793 1.00 83.44 190 GLN A N 1
ATOM 1419 C CA . GLN A 1 190 ? 16.617 -5.944 8.720 1.00 83.44 190 GLN A CA 1
ATOM 1420 C C . GLN A 1 190 ? 16.254 -6.244 7.265 1.00 83.44 190 GLN A C 1
ATOM 1422 O O . GLN A 1 190 ? 16.629 -5.492 6.376 1.00 83.44 190 GLN A O 1
ATOM 1427 N N . ASN A 1 191 ? 15.535 -7.345 7.033 1.00 90.31 191 ASN A N 1
ATOM 1428 C CA . ASN A 1 191 ? 15.042 -7.697 5.705 1.00 90.31 191 ASN A CA 1
ATOM 1429 C C . ASN A 1 191 ? 13.681 -7.033 5.477 1.00 90.31 191 ASN A C 1
ATOM 1431 O O . ASN A 1 191 ? 12.695 -7.439 6.088 1.00 90.31 191 ASN A O 1
ATOM 1435 N N . ALA A 1 192 ? 13.627 -6.004 4.638 1.00 94.56 192 ALA A N 1
ATOM 1436 C CA . ALA A 1 192 ? 12.377 -5.342 4.294 1.00 94.56 192 ALA A CA 1
ATOM 1437 C C . ALA A 1 192 ? 11.556 -6.226 3.353 1.00 94.56 192 ALA A C 1
ATOM 1439 O O . ALA A 1 192 ? 11.997 -6.512 2.248 1.00 94.56 192 ALA A O 1
ATOM 1440 N N . ARG A 1 193 ? 10.344 -6.631 3.747 1.00 96.38 193 ARG A N 1
ATOM 1441 C CA . ARG A 1 193 ? 9.479 -7.442 2.877 1.00 96.38 193 ARG A CA 1
ATOM 1442 C C . ARG A 1 193 ? 8.137 -6.771 2.623 1.00 96.38 193 ARG A C 1
ATOM 1444 O O . ARG A 1 193 ? 7.332 -6.631 3.547 1.00 96.38 193 ARG A O 1
ATOM 1451 N N . LEU A 1 194 ? 7.896 -6.384 1.373 1.00 97.06 194 LEU A N 1
ATOM 1452 C CA . LEU A 1 194 ? 6.684 -5.694 0.933 1.00 97.06 194 LEU A CA 1
ATOM 1453 C C . LEU A 1 194 ? 6.033 -6.450 -0.226 1.00 97.06 194 LEU A C 1
ATOM 1455 O O . LEU A 1 194 ? 6.682 -6.746 -1.226 1.00 97.06 194 LEU A O 1
ATOM 1459 N N . ILE A 1 195 ? 4.744 -6.749 -0.079 1.00 98.12 195 ILE A N 1
ATOM 1460 C CA . ILE A 1 195 ? 3.953 -7.499 -1.056 1.00 98.12 195 ILE A CA 1
ATOM 1461 C C . ILE A 1 195 ? 2.738 -6.654 -1.442 1.00 98.12 195 ILE A C 1
ATOM 1463 O O . ILE A 1 195 ? 1.913 -6.341 -0.581 1.00 98.12 195 ILE A O 1
ATOM 1467 N N . ILE A 1 196 ? 2.637 -6.289 -2.719 1.00 98.31 196 ILE A N 1
ATOM 1468 C CA . ILE A 1 196 ? 1.563 -5.481 -3.305 1.00 98.31 196 ILE A CA 1
ATOM 1469 C C . ILE A 1 196 ? 0.985 -6.264 -4.487 1.00 98.31 196 ILE A C 1
ATOM 1471 O O . ILE A 1 196 ? 1.600 -6.304 -5.550 1.00 98.31 196 ILE A O 1
ATOM 1475 N N . VAL A 1 197 ? -0.153 -6.935 -4.294 1.00 98.44 197 VAL A N 1
ATOM 1476 C CA . VAL A 1 197 ? -0.674 -7.885 -5.295 1.00 98.44 197 VAL A CA 1
ATOM 1477 C C . VAL A 1 197 ? -2.166 -7.711 -5.556 1.00 98.44 197 VAL A C 1
ATOM 1479 O O . VAL A 1 197 ? -2.929 -7.581 -4.604 1.00 98.44 197 VAL A O 1
ATOM 1482 N N . GLY A 1 198 ? -2.610 -7.751 -6.811 1.00 98.19 198 GLY A N 1
ATOM 1483 C CA . GLY A 1 198 ? -4.043 -7.850 -7.121 1.00 98.19 198 GLY A CA 1
ATOM 1484 C C . GLY A 1 198 ? -4.857 -6.589 -6.813 1.00 98.19 198 GLY A C 1
ATOM 1485 O O . GLY A 1 198 ? -6.071 -6.677 -6.636 1.00 98.19 198 GLY A O 1
ATOM 1486 N N . ASN A 1 199 ? -4.223 -5.424 -6.641 1.00 98.50 199 ASN A N 1
ATOM 1487 C CA . ASN A 1 199 ? -4.938 -4.200 -6.271 1.00 98.50 199 ASN A CA 1
ATOM 1488 C C . ASN A 1 199 ? -5.438 -3.440 -7.504 1.00 98.50 199 ASN A C 1
ATOM 1490 O O . ASN A 1 199 ? -4.747 -3.377 -8.513 1.00 98.50 199 ASN A O 1
ATOM 1494 N N . ASP A 1 200 ? -6.592 -2.786 -7.378 1.00 98.25 200 ASP A N 1
ATOM 1495 C CA . ASP A 1 200 ? -7.118 -1.825 -8.351 1.00 98.25 200 ASP A CA 1
ATOM 1496 C C . ASP A 1 200 ? -7.070 -0.412 -7.753 1.00 98.25 200 ASP A C 1
ATOM 1498 O O . ASP A 1 200 ? -7.806 -0.080 -6.809 1.00 98.25 200 ASP A O 1
ATOM 1502 N N . PHE A 1 201 ? -6.176 0.407 -8.307 1.00 97.56 201 PHE A N 1
ATOM 1503 C CA . PHE A 1 201 ? -5.919 1.791 -7.908 1.00 97.56 201 PHE A CA 1
ATOM 1504 C C . PHE A 1 201 ? -6.226 2.773 -9.040 1.00 97.56 201 PHE A C 1
ATOM 1506 O O . PHE A 1 201 ? -5.403 3.616 -9.387 1.00 97.56 201 PHE A O 1
ATOM 1513 N N . SER A 1 202 ? -7.421 2.681 -9.615 1.00 97.19 202 SER A N 1
ATOM 1514 C CA . SER A 1 202 ? -7.870 3.572 -10.688 1.00 97.19 202 SER A CA 1
ATOM 1515 C C . SER A 1 202 ? -8.275 4.988 -10.228 1.00 97.19 202 SER A C 1
ATOM 1517 O O . SER A 1 202 ? -8.731 5.211 -9.106 1.00 97.19 202 SER A O 1
ATOM 1519 N N . GLY A 1 203 ? -8.154 5.982 -11.111 1.00 96.94 203 GLY A N 1
ATOM 1520 C CA . GLY A 1 203 ? -8.662 7.346 -10.931 1.00 96.94 203 GLY A CA 1
ATOM 1521 C C . GLY A 1 203 ? -7.873 8.214 -9.946 1.00 96.94 203 GLY A C 1
ATOM 1522 O O . GLY A 1 203 ? -8.449 9.117 -9.332 1.00 96.94 203 GLY A O 1
ATOM 1523 N N . VAL A 1 204 ? -6.583 7.948 -9.740 1.00 97.19 204 VAL A N 1
ATOM 1524 C CA . VAL A 1 204 ? -5.742 8.736 -8.828 1.00 97.19 204 VAL A CA 1
ATOM 1525 C C . VAL A 1 204 ? -5.554 10.151 -9.375 1.00 97.19 204 VAL A C 1
ATOM 1527 O O . VAL A 1 204 ? -4.872 10.365 -10.372 1.00 97.19 204 VAL A O 1
ATOM 1530 N N . SER A 1 205 ? -6.138 11.149 -8.707 1.00 96.44 205 SER A N 1
ATOM 1531 C CA . SER A 1 205 ? -6.206 12.512 -9.255 1.00 96.44 205 SER A CA 1
ATOM 1532 C C . SER A 1 205 ? -4.961 13.373 -9.013 1.00 96.44 205 SER A C 1
ATOM 1534 O O . SER A 1 205 ? -4.891 14.488 -9.529 1.00 96.44 205 SER A O 1
ATOM 1536 N N . ASN A 1 206 ? -4.021 12.921 -8.177 1.00 95.44 206 ASN A N 1
ATOM 1537 C CA . ASN A 1 206 ? -2.800 13.667 -7.859 1.00 95.44 206 ASN A CA 1
ATOM 1538 C C . ASN A 1 206 ? -1.675 12.730 -7.377 1.00 95.44 206 ASN A C 1
ATOM 1540 O O . ASN A 1 206 ? -1.794 12.124 -6.314 1.00 95.44 206 ASN A O 1
ATOM 1544 N N . GLY A 1 207 ? -0.560 12.670 -8.098 1.00 96.31 207 GLY A N 1
ATOM 1545 C CA . GLY A 1 207 ? 0.578 11.808 -7.764 1.00 96.31 207 GLY A CA 1
ATOM 1546 C C . GLY A 1 207 ? 0.439 10.379 -8.291 1.00 96.31 207 GLY A C 1
ATOM 1547 O O . GLY A 1 207 ? -0.452 10.089 -9.089 1.00 96.31 207 GLY A O 1
ATOM 1548 N N . ASP A 1 208 ? 1.349 9.518 -7.835 1.00 97.75 208 ASP A N 1
ATOM 1549 C CA . ASP A 1 208 ? 1.531 8.178 -8.402 1.00 97.75 208 ASP A CA 1
ATOM 1550 C C . ASP A 1 208 ? 0.420 7.185 -8.024 1.00 97.75 208 ASP A C 1
ATOM 1552 O O . ASP A 1 208 ? -0.264 7.339 -7.009 1.00 97.75 208 ASP A O 1
ATOM 1556 N N . GLY A 1 209 ? 0.286 6.089 -8.767 1.00 97.75 209 GLY A N 1
ATOM 1557 C CA . GLY A 1 209 ? -0.528 4.958 -8.320 1.00 97.75 209 GLY A CA 1
ATOM 1558 C C . GLY A 1 209 ? 0.152 4.221 -7.166 1.00 97.75 209 GLY A C 1
ATOM 1559 O O . GLY A 1 209 ? -0.312 4.248 -6.022 1.00 97.75 209 GLY A O 1
ATOM 1560 N N . ILE A 1 210 ? 1.296 3.601 -7.450 1.00 98.31 210 ILE A N 1
ATOM 1561 C CA . ILE A 1 210 ? 2.144 2.916 -6.467 1.00 98.31 210 ILE A CA 1
ATOM 1562 C C . ILE A 1 210 ? 3.510 3.596 -6.450 1.00 98.31 210 ILE A C 1
ATOM 1564 O O . ILE A 1 210 ? 4.174 3.668 -7.474 1.00 98.31 210 ILE A O 1
ATOM 1568 N N . SER A 1 211 ? 3.962 4.035 -5.279 1.00 98.19 211 SER A N 1
ATOM 1569 C CA . SER A 1 211 ? 5.267 4.671 -5.093 1.00 98.19 211 SER A CA 1
ATOM 1570 C C . SER A 1 211 ? 5.981 4.035 -3.907 1.00 98.19 211 SER A C 1
ATOM 1572 O O . SER A 1 211 ? 5.514 4.127 -2.769 1.00 98.19 211 SER A O 1
ATOM 1574 N N . VAL A 1 212 ? 7.094 3.351 -4.161 1.00 98.06 212 VAL A N 1
ATOM 1575 C CA . VAL A 1 212 ? 7.907 2.677 -3.143 1.00 98.06 212 VAL A CA 1
ATOM 1576 C C . VAL A 1 212 ? 9.313 3.244 -3.179 1.00 98.06 212 VAL A C 1
ATOM 1578 O O . VAL A 1 212 ? 9.998 3.144 -4.190 1.00 98.06 212 VAL A O 1
ATOM 1581 N N . ILE A 1 213 ? 9.748 3.796 -2.050 1.00 97.75 213 ILE A N 1
ATOM 1582 C CA . ILE A 1 213 ? 11.110 4.280 -1.835 1.00 97.75 213 ILE A CA 1
ATOM 1583 C C . ILE A 1 213 ? 11.740 3.432 -0.733 1.00 97.75 213 ILE A C 1
ATOM 1585 O O . ILE A 1 213 ? 11.221 3.393 0.388 1.00 97.75 213 ILE A O 1
ATOM 1589 N N . ALA A 1 214 ? 12.852 2.765 -1.022 1.00 96.69 214 ALA A N 1
ATOM 1590 C CA . ALA A 1 214 ? 13.546 1.917 -0.061 1.00 96.69 214 ALA A CA 1
ATOM 1591 C C . ALA A 1 214 ? 15.051 2.206 -0.008 1.00 96.69 214 ALA A C 1
ATOM 1593 O O . ALA A 1 214 ? 15.698 2.357 -1.036 1.00 96.69 214 ALA A O 1
ATOM 1594 N N . ASP A 1 215 ? 15.593 2.243 1.207 1.00 94.75 215 ASP A N 1
ATOM 1595 C CA . ASP A 1 215 ? 17.018 2.362 1.520 1.00 94.75 215 ASP A CA 1
ATOM 1596 C C . ASP A 1 215 ? 17.351 1.407 2.683 1.00 94.75 215 ASP A C 1
ATOM 1598 O O . ASP A 1 215 ? 17.126 1.718 3.866 1.00 94.75 215 ASP A O 1
ATOM 1602 N N . THR A 1 216 ? 17.776 0.186 2.343 1.00 93.38 216 THR A N 1
ATOM 1603 C CA . THR A 1 216 ? 17.987 -0.921 3.293 1.00 93.38 216 THR A CA 1
ATOM 1604 C C . THR A 1 216 ? 19.068 -1.900 2.817 1.00 93.38 216 THR A C 1
ATOM 1606 O O . THR A 1 216 ? 19.503 -1.873 1.675 1.00 93.38 216 THR A O 1
ATOM 1609 N N . GLU A 1 217 ? 19.543 -2.769 3.706 1.00 93.38 217 GLU A N 1
ATOM 1610 C CA . GLU A 1 217 ? 20.584 -3.752 3.383 1.00 93.38 217 GLU A CA 1
ATOM 1611 C C . GLU A 1 217 ? 20.017 -4.978 2.655 1.00 93.38 217 GLU A C 1
ATOM 1613 O O . GLU A 1 217 ? 20.637 -5.486 1.730 1.00 93.38 217 GLU A O 1
ATOM 1618 N N . MET A 1 218 ? 18.833 -5.449 3.051 1.00 94.62 218 MET A N 1
AT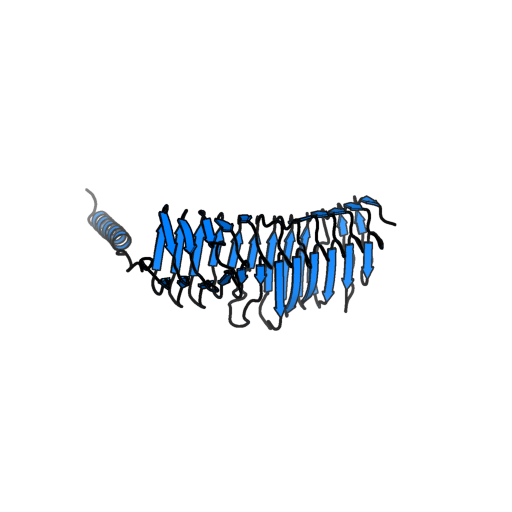OM 1619 C CA . MET A 1 218 ? 18.166 -6.607 2.452 1.00 94.62 218 MET A CA 1
ATOM 1620 C C . MET A 1 218 ? 16.711 -6.248 2.183 1.00 94.62 218 MET A C 1
ATOM 1622 O O . MET A 1 218 ? 16.043 -5.697 3.065 1.00 94.62 218 MET A O 1
ATOM 1626 N N . GLY A 1 219 ? 16.197 -6.590 1.006 1.00 95.31 219 GLY A N 1
ATOM 1627 C CA . GLY A 1 219 ? 14.796 -6.341 0.704 1.00 95.31 219 GLY A CA 1
ATOM 1628 C C . GLY A 1 219 ? 14.199 -7.297 -0.316 1.00 95.31 219 GLY A C 1
ATOM 1629 O O . GLY A 1 219 ? 14.826 -7.634 -1.312 1.00 95.31 219 GLY A O 1
ATOM 1630 N N . GLU A 1 220 ? 12.963 -7.716 -0.063 1.00 96.69 220 GLU A N 1
ATOM 1631 C CA . GLU A 1 220 ? 12.128 -8.517 -0.952 1.00 96.69 220 GLU A CA 1
ATOM 1632 C C . GLU A 1 220 ? 10.855 -7.731 -1.283 1.00 96.69 220 GLU A C 1
ATOM 1634 O O . GLU A 1 220 ? 9.999 -7.503 -0.422 1.00 96.69 220 GLU A O 1
ATOM 1639 N N . PHE A 1 221 ? 10.736 -7.326 -2.544 1.00 97.50 221 PHE A N 1
ATOM 1640 C CA . PHE A 1 221 ? 9.626 -6.532 -3.056 1.00 97.50 221 PHE A CA 1
ATOM 1641 C C . PHE A 1 221 ? 8.889 -7.332 -4.124 1.00 97.50 221 PHE A C 1
ATOM 1643 O O . PHE A 1 221 ? 9.484 -7.775 -5.106 1.00 97.50 221 PHE A O 1
ATOM 1650 N N . ILE A 1 222 ? 7.591 -7.529 -3.914 1.00 97.88 222 ILE A N 1
ATOM 1651 C CA . ILE A 1 222 ? 6.706 -8.243 -4.834 1.00 97.88 222 ILE A CA 1
ATOM 1652 C C . ILE A 1 222 ? 5.599 -7.275 -5.238 1.00 97.88 222 ILE A C 1
ATOM 1654 O O . ILE A 1 222 ? 4.833 -6.843 -4.375 1.00 97.88 222 ILE A O 1
ATOM 1658 N N . VAL A 1 223 ? 5.528 -6.932 -6.523 1.00 98.12 223 VAL A N 1
ATOM 1659 C CA . VAL A 1 223 ? 4.512 -6.034 -7.091 1.00 98.12 223 VAL A CA 1
ATOM 1660 C C . VAL A 1 223 ? 3.883 -6.720 -8.293 1.00 98.12 223 VAL A C 1
ATOM 1662 O O . VAL A 1 223 ? 4.494 -6.762 -9.358 1.00 98.12 223 VAL A O 1
ATOM 1665 N N . GLU A 1 224 ? 2.699 -7.302 -8.119 1.00 98.06 224 GLU A N 1
ATOM 1666 C CA . GLU A 1 224 ? 2.107 -8.165 -9.148 1.00 98.06 224 GLU A CA 1
ATOM 1667 C C . GLU A 1 224 ? 0.615 -7.977 -9.347 1.00 98.06 224 GLU A C 1
ATOM 1669 O O . GLU A 1 224 ? -0.098 -7.635 -8.407 1.00 98.06 224 GLU A O 1
ATOM 1674 N N . ASP A 1 225 ? 0.131 -8.265 -10.551 1.00 98.06 225 ASP A N 1
ATOM 1675 C CA . ASP A 1 225 ? -1.302 -8.345 -10.851 1.00 98.06 225 ASP A CA 1
ATOM 1676 C C . ASP A 1 225 ? -2.088 -7.084 -10.439 1.00 98.06 225 ASP A C 1
ATOM 1678 O O . ASP A 1 225 ? -3.268 -7.159 -10.096 1.00 98.06 225 ASP A O 1
ATOM 1682 N N . ASN A 1 226 ? -1.443 -5.912 -10.395 1.00 98.31 226 ASN A N 1
ATOM 1683 C CA . ASN A 1 226 ? -2.115 -4.667 -10.032 1.00 98.31 226 ASN A CA 1
ATOM 1684 C C . ASN A 1 226 ? -2.668 -3.983 -11.283 1.00 98.31 226 ASN A C 1
ATOM 1686 O O . ASN A 1 226 ? -1.996 -3.915 -12.309 1.00 98.31 226 ASN A O 1
ATOM 1690 N N . THR A 1 227 ? -3.867 -3.421 -11.164 1.00 98.44 227 THR A N 1
ATOM 1691 C CA . THR A 1 227 ? -4.515 -2.604 -12.191 1.00 98.44 227 THR A CA 1
ATOM 1692 C C . THR A 1 227 ? -4.489 -1.139 -11.774 1.00 98.44 227 THR A C 1
ATOM 1694 O O . THR A 1 227 ? -4.980 -0.759 -10.707 1.00 98.44 227 THR A O 1
ATOM 1697 N N . LEU A 1 228 ? -3.897 -0.301 -12.613 1.00 98.38 228 LEU A N 1
ATOM 1698 C CA . LEU A 1 228 ? -3.810 1.138 -12.429 1.00 98.38 228 LEU A CA 1
ATOM 1699 C C . LEU A 1 228 ? -4.325 1.800 -13.703 1.00 98.38 228 LEU A C 1
ATOM 1701 O O . LEU A 1 228 ? -3.782 1.574 -14.774 1.00 98.38 228 LEU A O 1
ATOM 1705 N N . ASP A 1 229 ? -5.355 2.628 -13.592 1.00 98.31 229 ASP A N 1
ATOM 1706 C CA . ASP A 1 229 ? -5.936 3.338 -14.735 1.00 98.31 229 ASP A CA 1
ATOM 1707 C C . ASP A 1 229 ? -6.205 4.789 -14.349 1.00 98.31 229 ASP A C 1
ATOM 1709 O O . ASP A 1 229 ? -6.709 5.054 -13.257 1.00 98.31 229 ASP A O 1
ATOM 1713 N N . THR A 1 230 ? -5.919 5.733 -15.242 1.00 97.56 230 THR A N 1
ATOM 1714 C CA . THR A 1 230 ? -6.222 7.156 -15.057 1.00 97.56 230 THR A CA 1
ATOM 1715 C C . THR A 1 230 ? -5.484 7.702 -13.832 1.00 97.56 230 THR A C 1
ATOM 1717 O O . THR A 1 230 ? -6.086 8.094 -12.826 1.00 97.56 230 THR A O 1
ATOM 1720 N N . ILE A 1 231 ? -4.153 7.687 -13.912 1.00 97.75 231 ILE A N 1
ATOM 1721 C CA . ILE A 1 231 ? -3.242 8.136 -12.851 1.00 97.75 231 ILE A CA 1
ATOM 1722 C C . ILE A 1 231 ? -2.650 9.489 -13.233 1.00 97.75 231 ILE A C 1
ATOM 1724 O O . ILE A 1 231 ? -2.152 9.669 -14.339 1.00 97.75 231 ILE A O 1
ATOM 1728 N N . ALA A 1 232 ? -2.705 10.463 -12.328 1.00 97.50 232 ALA A N 1
ATOM 1729 C CA . ALA A 1 232 ? -2.294 11.831 -12.639 1.00 97.50 232 ALA A CA 1
ATOM 1730 C C . ALA A 1 232 ? -0.783 12.014 -12.864 1.00 97.50 232 ALA A C 1
ATOM 1732 O O . ALA A 1 232 ? -0.407 12.944 -13.574 1.00 97.50 232 ALA A O 1
ATOM 1733 N N . ASP A 1 233 ? 0.057 11.188 -12.238 1.00 97.44 233 ASP A N 1
ATOM 1734 C CA . ASP A 1 233 ? 1.520 11.220 -12.382 1.00 97.44 233 ASP A CA 1
ATOM 1735 C C . ASP A 1 233 ? 2.014 9.850 -12.886 1.00 97.44 233 ASP A C 1
ATOM 1737 O O . ASP A 1 233 ? 1.465 9.334 -13.863 1.00 97.44 233 ASP A O 1
ATOM 1741 N N . ASP A 1 234 ? 3.005 9.231 -12.245 1.00 98.19 234 ASP A N 1
ATOM 1742 C CA . ASP A 1 234 ? 3.518 7.926 -12.659 1.00 98.19 234 ASP A CA 1
ATOM 1743 C C . ASP A 1 234 ? 2.589 6.772 -12.218 1.00 98.19 234 ASP A C 1
ATOM 1745 O O . ASP A 1 234 ? 1.985 6.802 -11.144 1.00 98.19 234 ASP A O 1
ATOM 1749 N N . GLY A 1 235 ? 2.493 5.700 -13.007 1.00 98.00 235 GLY A N 1
ATOM 1750 C CA . GLY A 1 235 ? 1.725 4.512 -12.623 1.00 98.00 235 GLY A CA 1
ATOM 1751 C C . GLY A 1 235 ? 2.361 3.787 -11.435 1.00 98.00 235 GLY A C 1
ATOM 1752 O O . GLY A 1 235 ? 1.850 3.835 -10.312 1.00 98.00 235 GLY A O 1
ATOM 1753 N N . ILE A 1 236 ? 3.497 3.126 -11.676 1.00 98.44 236 ILE A N 1
ATOM 1754 C CA . ILE A 1 236 ? 4.278 2.427 -10.645 1.00 98.44 236 ILE A CA 1
ATOM 1755 C C . ILE A 1 236 ? 5.705 2.973 -10.597 1.00 98.44 236 ILE A C 1
ATOM 1757 O O . ILE A 1 236 ? 6.434 2.918 -11.584 1.00 98.44 236 ILE A O 1
ATOM 1761 N N . VAL A 1 237 ? 6.134 3.420 -9.420 1.00 98.44 237 VAL A N 1
ATOM 1762 C CA . VAL A 1 237 ? 7.483 3.915 -9.137 1.00 98.44 237 VAL A CA 1
ATOM 1763 C C . VAL A 1 237 ? 8.121 3.060 -8.052 1.00 98.44 237 VAL A C 1
ATOM 1765 O O . VAL A 1 237 ? 7.654 3.054 -6.914 1.00 98.44 237 VAL A O 1
ATOM 1768 N N . LEU A 1 238 ? 9.221 2.386 -8.381 1.00 98.12 238 LEU A N 1
ATOM 1769 C CA . LEU A 1 238 ? 10.070 1.693 -7.411 1.00 98.12 238 LEU A CA 1
ATOM 1770 C C . LEU A 1 238 ? 11.459 2.344 -7.415 1.00 98.12 238 LEU A C 1
ATOM 1772 O O . LEU A 1 238 ? 12.207 2.185 -8.376 1.00 98.12 238 LEU A O 1
ATOM 1776 N N . ASP A 1 239 ? 11.787 3.078 -6.355 1.00 98.00 239 ASP A N 1
ATOM 1777 C CA . ASP A 1 239 ? 13.104 3.669 -6.089 1.00 98.00 239 ASP A CA 1
ATOM 1778 C C . ASP A 1 239 ? 13.782 2.876 -4.964 1.00 98.00 239 ASP A C 1
ATOM 1780 O O . ASP A 1 239 ? 13.505 3.070 -3.777 1.00 98.00 239 ASP A O 1
ATOM 1784 N N . LEU A 1 240 ? 14.582 1.882 -5.349 1.00 97.19 240 LEU A N 1
ATOM 1785 C CA . LEU A 1 240 ? 15.105 0.851 -4.456 1.00 97.19 240 LEU A CA 1
ATOM 1786 C C . LEU A 1 240 ? 16.633 0.936 -4.385 1.00 97.19 240 LEU A C 1
ATOM 1788 O O . LEU A 1 240 ? 17.330 0.460 -5.280 1.00 97.19 240 LEU A O 1
ATOM 1792 N N . ASN A 1 241 ? 17.143 1.486 -3.283 1.00 96.38 241 ASN A N 1
ATOM 1793 C CA . ASN A 1 241 ? 18.541 1.404 -2.870 1.00 96.38 241 ASN A CA 1
ATOM 1794 C C . ASN A 1 241 ? 18.713 0.265 -1.855 1.00 96.38 241 ASN A C 1
ATOM 1796 O O . ASN A 1 241 ? 18.537 0.447 -0.649 1.00 96.38 241 ASN A O 1
ATOM 1800 N N . VAL A 1 242 ? 18.978 -0.943 -2.352 1.00 95.06 242 VAL A N 1
ATOM 1801 C CA . VAL A 1 242 ? 18.942 -2.176 -1.561 1.00 95.06 242 VAL A CA 1
ATOM 1802 C C . VAL A 1 242 ? 20.148 -3.050 -1.874 1.00 95.06 242 VAL A C 1
ATOM 1804 O O . VAL A 1 242 ? 20.237 -3.572 -2.978 1.00 95.06 242 VAL A O 1
ATOM 1807 N N . SER A 1 243 ? 21.055 -3.251 -0.911 1.00 94.56 243 SER A N 1
ATOM 1808 C CA . SER A 1 243 ? 22.287 -4.029 -1.138 1.00 94.56 243 SER A CA 1
ATOM 1809 C C . SER A 1 243 ? 22.012 -5.454 -1.632 1.00 94.56 243 SER A C 1
ATOM 1811 O O . SER A 1 243 ? 22.561 -5.831 -2.659 1.00 94.56 243 SER A O 1
ATOM 1813 N N . ASP A 1 244 ? 21.155 -6.223 -0.955 1.00 95.25 244 ASP A N 1
ATOM 1814 C CA . ASP A 1 244 ? 20.688 -7.545 -1.399 1.00 95.25 244 ASP A CA 1
ATOM 1815 C C . ASP A 1 244 ? 19.198 -7.485 -1.762 1.00 95.25 244 ASP A C 1
ATOM 1817 O O . ASP A 1 244 ? 18.315 -7.586 -0.898 1.00 95.25 244 ASP A O 1
ATOM 1821 N N . LEU A 1 245 ? 18.928 -7.242 -3.046 1.00 95.75 245 LEU A N 1
ATOM 1822 C CA . LEU A 1 245 ? 17.593 -6.993 -3.578 1.00 95.75 245 LEU A CA 1
ATOM 1823 C C . LEU A 1 245 ? 16.982 -8.257 -4.183 1.00 95.75 245 LEU A C 1
ATOM 1825 O O . LEU A 1 245 ? 17.525 -8.841 -5.115 1.00 95.75 245 LEU A O 1
ATOM 1829 N N . LYS A 1 246 ? 15.779 -8.613 -3.739 1.00 96.81 246 LYS A N 1
ATOM 1830 C CA . LYS A 1 246 ? 14.888 -9.544 -4.436 1.00 96.81 246 LYS A CA 1
ATOM 1831 C C . LYS A 1 246 ? 13.688 -8.780 -4.957 1.00 96.81 246 LYS A C 1
ATOM 1833 O O . LYS A 1 246 ? 12.941 -8.198 -4.170 1.00 96.81 246 LYS A O 1
ATOM 1838 N N . LEU A 1 247 ? 13.497 -8.787 -6.268 1.00 96.75 247 LEU A N 1
ATOM 1839 C CA . LEU A 1 247 ? 12.393 -8.086 -6.911 1.00 96.75 247 LEU A CA 1
ATOM 1840 C C . LEU A 1 247 ? 11.599 -9.063 -7.771 1.00 96.75 247 LEU A C 1
ATOM 1842 O O . LEU A 1 247 ? 12.163 -9.774 -8.599 1.00 96.75 247 LEU A O 1
ATOM 1846 N N . ARG A 1 248 ? 10.281 -9.069 -7.589 1.00 97.12 248 ARG A N 1
ATOM 1847 C CA . ARG A 1 248 ? 9.342 -9.763 -8.468 1.00 97.12 248 ARG A CA 1
ATOM 1848 C C . ARG A 1 248 ? 8.302 -8.767 -8.963 1.00 97.12 248 ARG A C 1
ATOM 1850 O O . ARG A 1 248 ? 7.682 -8.076 -8.153 1.00 97.12 248 ARG A O 1
ATOM 1857 N N . PHE A 1 249 ? 8.174 -8.669 -10.280 1.00 96.44 249 PHE A N 1
ATOM 1858 C CA . PHE A 1 249 ? 7.329 -7.690 -10.944 1.00 96.44 249 PHE A CA 1
ATOM 1859 C C . PHE A 1 249 ? 6.661 -8.349 -12.152 1.00 96.44 249 PHE A C 1
ATOM 1861 O O . PHE A 1 249 ? 7.330 -8.597 -13.153 1.00 96.44 249 PHE A O 1
ATOM 1868 N N . ASP A 1 250 ? 5.375 -8.670 -12.030 1.00 96.12 250 ASP A N 1
ATOM 1869 C CA . ASP A 1 250 ? 4.664 -9.530 -12.985 1.00 96.12 250 ASP A CA 1
ATOM 1870 C C . ASP A 1 250 ? 3.189 -9.120 -13.124 1.00 96.12 250 ASP A C 1
ATOM 1872 O O . ASP A 1 250 ? 2.584 -8.666 -12.156 1.00 96.12 250 ASP A O 1
ATOM 1876 N N . GLY A 1 251 ? 2.608 -9.241 -14.315 1.00 97.00 251 GLY A N 1
ATOM 1877 C CA . GLY A 1 251 ? 1.155 -9.143 -14.516 1.00 97.00 251 GLY A CA 1
ATOM 1878 C C . GLY A 1 251 ? 0.518 -7.779 -14.217 1.00 97.00 251 GLY A C 1
ATOM 1879 O O . GLY A 1 251 ? -0.694 -7.695 -14.036 1.00 97.00 251 GLY A O 1
ATOM 1880 N N . ASN A 1 252 ? 1.298 -6.699 -14.113 1.00 97.88 252 ASN A N 1
ATOM 1881 C CA . ASN A 1 252 ? 0.747 -5.371 -13.826 1.00 97.88 252 ASN A CA 1
ATOM 1882 C C . ASN A 1 252 ? 0.163 -4.732 -15.099 1.00 97.88 252 ASN A C 1
ATOM 1884 O O . ASN A 1 252 ? 0.797 -4.752 -16.155 1.00 97.88 252 ASN A O 1
ATOM 1888 N N . ASP A 1 253 ? -1.013 -4.118 -14.973 1.00 98.31 253 ASP A N 1
ATOM 1889 C CA . ASP A 1 253 ? -1.726 -3.413 -16.042 1.00 98.31 253 ASP A CA 1
ATOM 1890 C C . ASP A 1 253 ? -1.832 -1.924 -15.695 1.00 98.31 253 ASP A C 1
ATOM 1892 O O . ASP A 1 253 ? -2.472 -1.553 -14.708 1.00 98.31 253 ASP A O 1
ATOM 1896 N N . VAL A 1 254 ? -1.154 -1.074 -16.468 1.00 98.00 254 VAL A N 1
ATOM 1897 C CA . VAL A 1 254 ? -1.007 0.360 -16.192 1.00 98.00 254 VAL A CA 1
ATOM 1898 C C . VAL A 1 254 ? -1.446 1.188 -17.398 1.00 98.00 254 VAL A C 1
ATOM 1900 O O . VAL A 1 254 ? -0.732 1.285 -18.396 1.00 98.00 254 VAL A O 1
ATOM 1903 N N . GLU A 1 255 ? -2.593 1.849 -17.294 1.00 97.75 255 GLU A N 1
ATOM 1904 C CA . GLU A 1 255 ? -3.181 2.635 -18.376 1.00 97.75 255 GLU A CA 1
ATOM 1905 C C . GLU A 1 255 ? -3.371 4.117 -18.035 1.00 97.75 255 GLU A C 1
ATOM 1907 O O . GLU A 1 255 ? -3.657 4.491 -16.896 1.00 97.75 255 GLU A O 1
ATOM 1912 N N . ASN A 1 256 ? -3.317 4.960 -19.071 1.00 97.50 256 ASN A N 1
ATOM 1913 C CA . ASN A 1 256 ? -3.760 6.358 -19.036 1.00 97.50 256 ASN A CA 1
ATOM 1914 C C . ASN A 1 256 ? -3.085 7.151 -17.902 1.00 97.50 256 ASN A C 1
ATOM 1916 O O . ASN A 1 256 ? -3.756 7.685 -17.013 1.00 97.50 256 ASN A O 1
ATOM 1920 N N . VAL A 1 257 ? -1.752 7.200 -17.914 1.00 97.38 257 VAL A N 1
ATOM 1921 C CA . VAL A 1 257 ? -0.958 7.825 -16.846 1.00 97.38 257 VAL A CA 1
ATOM 1922 C C . VAL A 1 257 ? -0.295 9.126 -17.304 1.00 97.38 257 VAL A C 1
ATOM 1924 O O . VAL A 1 257 ? 0.189 9.220 -18.431 1.00 97.38 257 VAL A O 1
ATOM 1927 N N . GLY A 1 258 ? -0.246 10.128 -16.423 1.00 97.19 258 GLY A N 1
ATOM 1928 C CA . GLY A 1 258 ? 0.337 11.449 -16.704 1.00 97.19 258 GLY A CA 1
ATOM 1929 C C . GLY A 1 258 ? 1.874 11.503 -16.692 1.00 97.19 258 GLY A C 1
ATOM 1930 O O . GLY A 1 258 ? 2.472 12.508 -17.086 1.00 97.19 258 GLY A O 1
ATOM 1931 N N . GLY A 1 259 ? 2.526 10.430 -16.243 1.00 97.00 259 GLY A N 1
ATOM 1932 C CA . GLY A 1 259 ? 3.976 10.274 -16.163 1.00 97.00 259 GLY A CA 1
ATOM 1933 C C . GLY A 1 259 ? 4.483 9.047 -16.922 1.00 97.00 259 GLY A C 1
ATOM 1934 O O . GLY A 1 259 ? 4.063 8.760 -18.045 1.00 97.00 259 GLY A O 1
ATOM 1935 N N . ASP A 1 260 ? 5.438 8.342 -16.323 1.00 97.62 260 ASP A N 1
ATOM 1936 C CA . ASP A 1 260 ? 5.847 7.011 -16.760 1.00 97.62 260 ASP A CA 1
ATOM 1937 C C . ASP A 1 260 ? 4.786 5.973 -16.353 1.00 97.62 260 ASP A C 1
ATOM 1939 O O . ASP A 1 260 ? 4.257 6.016 -15.243 1.00 97.62 260 ASP A O 1
ATOM 1943 N N . GLY A 1 261 ? 4.524 4.988 -17.214 1.00 96.88 261 GLY A N 1
ATOM 1944 C CA . GLY A 1 261 ? 3.753 3.793 -16.858 1.00 96.88 261 GLY A CA 1
ATOM 1945 C C . GLY A 1 261 ? 4.397 3.074 -15.681 1.00 96.88 261 GLY A C 1
ATOM 1946 O O . GLY A 1 261 ? 3.852 3.007 -14.578 1.00 96.88 261 GLY A O 1
ATOM 1947 N N . VAL A 1 262 ? 5.615 2.589 -15.903 1.00 97.75 262 VAL A N 1
ATOM 1948 C CA . VAL A 1 262 ? 6.441 1.959 -14.875 1.00 97.75 262 VAL A CA 1
ATOM 1949 C C . VAL A 1 262 ? 7.828 2.589 -14.859 1.00 97.75 262 VAL A C 1
ATOM 1951 O O . VAL A 1 262 ? 8.520 2.628 -15.879 1.00 97.75 262 VAL A O 1
ATOM 1954 N N . ARG A 1 263 ? 8.274 3.014 -13.675 1.00 97.75 263 ARG A N 1
ATOM 1955 C CA . ARG A 1 263 ? 9.618 3.529 -13.417 1.00 97.75 263 ARG A CA 1
ATOM 1956 C C . ARG A 1 263 ? 10.313 2.732 -12.319 1.00 97.75 263 ARG A C 1
ATOM 1958 O O . ARG A 1 263 ? 9.960 2.821 -11.146 1.00 97.75 263 ARG A O 1
ATOM 1965 N N . LEU A 1 264 ? 11.368 2.019 -12.699 1.00 97.31 264 LEU A N 1
ATOM 1966 C CA . LEU A 1 264 ? 12.251 1.286 -11.796 1.00 97.31 264 LEU A CA 1
ATOM 1967 C C . LEU A 1 264 ? 13.602 2.010 -11.707 1.00 97.31 264 LEU A C 1
ATOM 1969 O O . LEU A 1 264 ? 14.342 2.074 -12.693 1.00 97.31 264 LEU A O 1
ATOM 1973 N N . LEU A 1 265 ? 13.931 2.554 -10.537 1.00 97.31 265 LEU A N 1
ATOM 1974 C CA . LEU A 1 265 ? 15.254 3.080 -10.203 1.00 97.31 265 LEU A CA 1
ATOM 1975 C C . LEU A 1 265 ? 15.893 2.130 -9.196 1.00 97.31 265 LEU A C 1
ATOM 1977 O O . LEU A 1 265 ? 15.429 2.018 -8.066 1.00 97.31 265 LEU A O 1
ATOM 1981 N N . LEU A 1 266 ? 16.921 1.405 -9.626 1.00 96.31 266 LEU A N 1
ATOM 1982 C CA . LEU A 1 266 ? 17.500 0.318 -8.845 1.00 96.31 266 LEU A CA 1
ATOM 1983 C C . LEU A 1 266 ? 18.975 0.599 -8.554 1.00 96.31 266 LEU A C 1
ATOM 1985 O O . LEU A 1 266 ? 19.764 0.903 -9.455 1.00 96.31 266 LEU A O 1
ATOM 1989 N N . GLN A 1 267 ? 19.346 0.459 -7.289 1.00 95.62 267 GLN A N 1
ATOM 1990 C CA . GLN A 1 267 ? 20.715 0.493 -6.798 1.00 95.62 267 GLN A CA 1
ATOM 1991 C C . GLN A 1 267 ? 20.907 -0.699 -5.855 1.00 95.62 267 GLN A C 1
ATOM 1993 O O . GLN A 1 267 ? 20.170 -0.835 -4.884 1.00 95.62 267 GLN A O 1
ATOM 1998 N N . PHE A 1 268 ? 21.872 -1.571 -6.143 1.00 95.31 268 PHE A N 1
ATOM 1999 C CA . PHE A 1 268 ? 22.102 -2.803 -5.379 1.00 95.31 268 PHE A CA 1
ATOM 2000 C C . PHE A 1 268 ? 23.568 -3.247 -5.439 1.00 95.31 268 PHE A C 1
ATOM 2002 O O . PHE A 1 268 ? 24.342 -2.707 -6.229 1.00 95.31 268 PHE A O 1
ATOM 2009 N N . ASP A 1 269 ? 23.936 -4.214 -4.593 1.00 93.56 269 ASP A N 1
ATOM 2010 C CA . ASP A 1 269 ? 25.206 -4.956 -4.666 1.00 93.56 269 ASP A CA 1
ATOM 2011 C C . ASP A 1 269 ? 24.978 -6.373 -5.229 1.00 93.56 269 ASP A C 1
ATOM 2013 O O . ASP A 1 269 ? 25.784 -6.898 -5.998 1.00 93.56 269 ASP A O 1
ATOM 2017 N N . THR A 1 270 ? 23.864 -7.004 -4.849 1.00 92.81 270 THR A N 1
ATOM 2018 C CA . THR A 1 270 ? 23.356 -8.263 -5.393 1.00 92.81 270 THR A CA 1
ATOM 2019 C C . THR A 1 270 ? 21.875 -8.131 -5.713 1.00 92.81 270 THR A C 1
ATOM 2021 O O . THR A 1 270 ? 21.118 -7.519 -4.961 1.00 92.81 270 THR A O 1
ATOM 2024 N N . ILE A 1 271 ? 21.452 -8.731 -6.827 1.00 95.12 271 ILE A N 1
ATOM 2025 C CA . ILE A 1 271 ? 20.049 -8.750 -7.232 1.00 95.12 271 ILE A CA 1
ATOM 2026 C C . ILE A 1 271 ? 19.595 -10.153 -7.644 1.00 95.12 271 ILE A C 1
ATOM 2028 O O . ILE A 1 271 ? 20.261 -10.844 -8.415 1.00 95.12 271 ILE A O 1
ATOM 2032 N N . ASP A 1 272 ? 18.436 -10.551 -7.128 1.00 94.75 272 ASP A N 1
ATOM 2033 C CA . ASP A 1 272 ? 17.603 -11.647 -7.613 1.00 94.75 272 ASP A CA 1
ATOM 2034 C C . ASP A 1 272 ? 16.367 -11.027 -8.275 1.00 94.75 272 ASP A C 1
ATOM 2036 O O . ASP A 1 272 ? 15.379 -10.682 -7.621 1.00 94.75 272 ASP A O 1
ATOM 2040 N N . PHE A 1 273 ? 16.481 -10.801 -9.580 1.00 93.06 273 PHE A N 1
ATOM 2041 C CA . PHE A 1 273 ? 15.431 -10.254 -10.426 1.00 93.06 273 PHE A CA 1
ATOM 2042 C C . PHE A 1 273 ? 15.333 -11.155 -11.656 1.00 93.06 273 PHE A C 1
ATOM 2044 O O . PHE A 1 273 ? 16.288 -11.216 -12.434 1.00 93.06 273 PHE A O 1
ATOM 2051 N N . PRO A 1 274 ? 14.234 -11.914 -11.818 1.00 86.62 274 PRO A N 1
ATOM 2052 C CA . PRO A 1 274 ? 14.078 -12.810 -12.959 1.00 86.62 274 PRO A CA 1
ATOM 2053 C C . PRO A 1 274 ? 13.782 -12.052 -14.262 1.00 86.62 274 PRO A C 1
ATOM 2055 O O . PRO A 1 274 ? 13.860 -12.649 -15.336 1.00 86.62 274 PRO A O 1
ATOM 2058 N N . GLY A 1 275 ? 13.462 -10.758 -14.164 1.00 86.56 275 GLY A N 1
ATOM 2059 C CA . GLY A 1 275 ? 12.969 -9.930 -15.251 1.00 86.56 275 GLY A CA 1
ATOM 2060 C C . GLY A 1 275 ? 11.555 -9.422 -14.989 1.00 86.56 275 GLY A C 1
ATOM 2061 O O . GLY A 1 275 ? 11.074 -9.465 -13.855 1.00 86.56 275 GLY A O 1
ATOM 2062 N N . ILE A 1 276 ? 10.910 -8.932 -16.047 1.00 91.50 276 ILE A N 1
ATOM 2063 C CA . ILE A 1 276 ? 9.491 -8.551 -16.034 1.00 91.50 276 ILE A CA 1
ATOM 2064 C C . ILE A 1 276 ? 8.752 -9.493 -16.968 1.00 91.50 276 ILE A C 1
ATOM 2066 O O . ILE A 1 276 ? 9.192 -9.690 -18.103 1.00 91.50 276 ILE A O 1
ATOM 2070 N N . ASP A 1 277 ? 7.637 -10.017 -16.485 1.00 92.94 277 ASP A N 1
ATOM 2071 C CA . ASP A 1 277 ? 6.699 -10.814 -17.263 1.00 92.94 277 ASP A CA 1
ATOM 2072 C C . ASP A 1 277 ? 5.320 -10.138 -17.237 1.00 92.94 277 ASP A C 1
ATOM 2074 O O . ASP A 1 277 ? 4.996 -9.414 -16.291 1.00 92.94 277 ASP A O 1
ATOM 2078 N N . GLY A 1 278 ? 4.549 -10.270 -18.315 1.00 91.88 278 GLY A N 1
ATOM 2079 C CA . GLY A 1 278 ? 3.147 -9.838 -18.361 1.00 91.88 278 GLY A CA 1
ATOM 2080 C C . GLY A 1 278 ? 2.861 -8.359 -18.051 1.00 91.88 278 GLY A C 1
ATOM 2081 O O . GLY A 1 278 ? 1.776 -8.047 -17.563 1.00 91.88 278 GLY A O 1
ATOM 2082 N N . LEU A 1 279 ? 3.798 -7.434 -18.295 1.00 95.38 279 LEU A N 1
ATOM 2083 C CA . LEU A 1 279 ? 3.540 -6.000 -18.110 1.00 95.38 279 LEU A CA 1
ATOM 2084 C C . LEU A 1 279 ? 2.766 -5.437 -19.298 1.00 95.38 279 LEU A C 1
ATOM 2086 O O . LEU A 1 279 ? 3.277 -5.391 -20.419 1.00 95.38 279 LEU A O 1
ATOM 2090 N N . ARG A 1 280 ? 1.599 -4.865 -19.016 1.00 97.00 280 ARG A N 1
ATOM 2091 C CA . ARG A 1 280 ? 0.877 -4.016 -19.955 1.00 97.00 280 ARG A CA 1
ATOM 2092 C C . ARG A 1 280 ? 0.961 -2.557 -19.524 1.00 97.00 280 ARG A C 1
ATOM 2094 O O . ARG A 1 280 ? 0.621 -2.218 -18.394 1.00 97.00 280 ARG A O 1
ATOM 2101 N N . SER A 1 281 ? 1.431 -1.688 -20.416 1.00 93.00 281 SER A N 1
ATOM 2102 C CA . SER A 1 281 ? 1.468 -0.247 -20.177 1.00 93.00 281 SER A CA 1
ATOM 2103 C C . SER A 1 281 ? 1.076 0.550 -21.417 1.00 93.00 281 SER A C 1
ATOM 2105 O O . SER A 1 281 ? 1.776 0.534 -22.431 1.00 93.00 281 SER A O 1
ATOM 2107 N N . VAL A 1 282 ? -0.048 1.263 -21.324 1.00 93.06 282 VAL A N 1
ATOM 2108 C CA . VAL A 1 282 ? -0.706 1.919 -22.463 1.00 93.06 282 VAL A CA 1
ATOM 2109 C C . VAL A 1 282 ? -1.027 3.378 -22.137 1.00 93.06 282 VAL A C 1
ATOM 2111 O O . VAL A 1 282 ? -1.495 3.676 -21.039 1.00 93.06 282 VAL A O 1
ATOM 2114 N N . ASN A 1 283 ? -0.834 4.287 -23.098 1.00 93.62 283 ASN A N 1
ATOM 2115 C CA . ASN A 1 283 ? -1.135 5.720 -22.955 1.00 93.62 283 ASN A CA 1
ATOM 2116 C C . ASN A 1 283 ? -0.413 6.370 -21.760 1.00 93.62 283 ASN A C 1
ATOM 2118 O O . ASN A 1 283 ? -1.042 7.007 -20.912 1.00 93.62 283 ASN A O 1
ATOM 2122 N N . ALA A 1 284 ? 0.904 6.183 -21.672 1.00 93.81 284 ALA A N 1
ATOM 2123 C CA . ALA A 1 284 ? 1.734 6.927 -20.731 1.00 93.81 284 ALA A CA 1
ATOM 2124 C C . ALA A 1 284 ? 2.193 8.243 -21.374 1.00 93.81 284 ALA A C 1
ATOM 2126 O O . ALA A 1 284 ? 2.770 8.226 -22.460 1.00 93.81 284 ALA A O 1
ATOM 2127 N N . ASP A 1 285 ? 2.007 9.382 -20.707 1.00 95.69 285 ASP A N 1
ATOM 2128 C CA . ASP A 1 285 ? 2.453 10.686 -21.223 1.00 95.69 285 ASP A CA 1
ATOM 2129 C C . ASP A 1 285 ? 3.988 10.752 -21.412 1.00 95.69 285 ASP A C 1
ATOM 2131 O O . ASP A 1 285 ? 4.479 11.510 -22.257 1.00 95.69 285 ASP A O 1
ATOM 2135 N N . GLN A 1 286 ? 4.758 9.958 -20.650 1.00 95.25 286 GLN A N 1
ATOM 2136 C CA . GLN A 1 286 ? 6.211 9.800 -20.799 1.00 95.25 286 GLN A CA 1
ATOM 2137 C C . GLN A 1 286 ? 6.598 8.429 -21.383 1.00 95.25 286 GLN A C 1
ATOM 2139 O O . GLN A 1 286 ? 6.408 8.203 -22.577 1.00 95.25 286 GLN A O 1
ATOM 2144 N N . MET A 1 287 ? 7.222 7.548 -20.590 1.00 95.38 287 MET A N 1
ATOM 2145 C CA . MET A 1 287 ? 7.662 6.220 -21.026 1.00 95.38 287 MET A CA 1
ATOM 2146 C C . MET A 1 287 ? 6.689 5.146 -20.543 1.00 95.38 287 MET A C 1
ATOM 2148 O O . MET A 1 287 ? 6.293 5.182 -19.382 1.00 95.38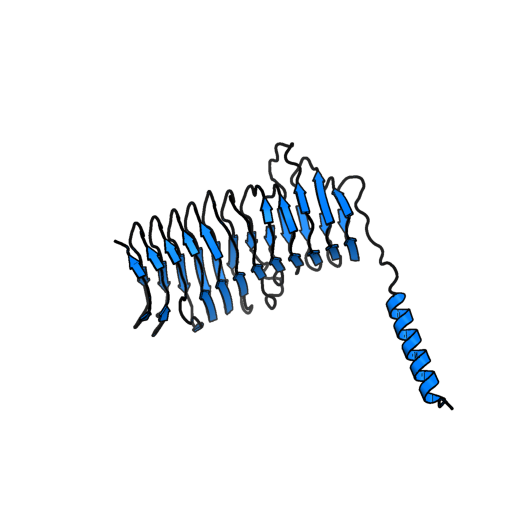 287 MET A O 1
ATOM 2152 N N . CYS A 1 288 ? 6.382 4.130 -21.352 1.00 95.00 288 CYS A N 1
ATOM 2153 C CA . CYS A 1 288 ? 5.620 2.971 -20.858 1.00 95.00 288 CYS A CA 1
ATOM 2154 C C . CYS A 1 288 ? 6.426 2.194 -19.796 1.00 95.00 288 CYS A C 1
ATOM 2156 O O . CYS A 1 288 ? 5.924 1.892 -18.716 1.00 95.00 288 CYS A O 1
ATOM 2158 N N . LEU A 1 289 ? 7.710 1.927 -20.069 1.00 95.62 289 LEU A N 1
ATOM 2159 C CA . LEU A 1 289 ? 8.633 1.281 -19.133 1.00 95.62 289 LEU A CA 1
ATOM 2160 C C . LEU A 1 289 ? 10.006 1.971 -19.122 1.00 95.62 289 LEU A C 1
ATOM 2162 O O . LEU A 1 289 ? 10.705 2.051 -20.137 1.00 95.62 289 LEU A O 1
ATOM 2166 N N . ARG A 1 290 ? 10.432 2.407 -17.934 1.00 96.00 290 ARG A N 1
ATOM 2167 C CA . ARG A 1 290 ? 11.747 2.994 -17.658 1.00 96.00 290 ARG A CA 1
ATOM 2168 C C . ARG A 1 290 ? 12.468 2.194 -16.575 1.00 96.00 290 ARG A C 1
ATOM 2170 O O . ARG A 1 290 ? 12.029 2.177 -15.431 1.00 96.00 290 ARG A O 1
ATOM 2177 N N . ILE A 1 291 ? 13.621 1.613 -16.903 1.00 95.00 291 ILE A N 1
ATOM 2178 C CA . ILE A 1 291 ? 14.513 0.958 -15.932 1.00 95.00 291 ILE A CA 1
ATOM 2179 C C . ILE A 1 291 ? 15.865 1.665 -15.924 1.00 95.00 291 ILE A C 1
ATOM 2181 O O . ILE A 1 291 ? 16.523 1.804 -16.958 1.00 95.00 291 ILE A O 1
ATOM 2185 N N . THR A 1 292 ? 16.290 2.109 -14.744 1.00 95.56 292 THR A N 1
ATOM 2186 C CA . THR A 1 292 ? 17.579 2.770 -14.525 1.00 95.56 292 THR A CA 1
ATOM 2187 C C . THR A 1 292 ? 18.344 2.078 -13.409 1.00 95.56 292 THR A C 1
ATOM 2189 O O . THR A 1 292 ? 17.884 2.059 -12.272 1.00 95.56 292 THR A O 1
ATOM 2192 N N . LEU A 1 293 ? 19.532 1.564 -13.727 1.00 93.19 293 LEU A N 1
ATOM 2193 C CA . LEU A 1 293 ? 20.479 1.042 -12.743 1.00 93.19 293 LEU A CA 1
ATOM 2194 C C . LEU A 1 293 ? 21.499 2.130 -12.396 1.00 93.19 293 LEU A C 1
ATOM 2196 O O . LEU A 1 293 ? 22.120 2.705 -13.294 1.00 93.19 293 LEU A O 1
ATOM 2200 N N . MET A 1 294 ? 21.639 2.464 -11.112 1.00 90.69 294 MET A N 1
ATOM 2201 C CA . MET A 1 294 ? 22.400 3.653 -10.696 1.00 90.69 294 MET A CA 1
ATOM 2202 C C . MET A 1 294 ? 23.898 3.397 -10.487 1.00 90.69 294 MET A C 1
ATOM 2204 O O . MET A 1 294 ? 24.705 4.302 -10.706 1.00 90.69 294 MET A O 1
ATOM 2208 N N . ASN A 1 295 ? 24.284 2.196 -10.058 1.00 84.00 295 ASN A N 1
ATOM 2209 C CA . ASN A 1 295 ? 25.657 1.862 -9.657 1.00 84.00 295 ASN A CA 1
ATOM 2210 C C . ASN A 1 295 ? 26.200 0.563 -10.273 1.00 84.00 295 ASN A C 1
ATOM 2212 O O . ASN A 1 295 ? 27.372 0.260 -10.059 1.00 84.00 295 ASN A O 1
ATOM 2216 N N . ASP A 1 296 ? 25.380 -0.182 -11.014 1.00 81.62 296 ASP A N 1
ATOM 2217 C CA . ASP A 1 296 ? 25.727 -1.521 -11.485 1.00 81.62 296 ASP A CA 1
ATOM 2218 C C . ASP A 1 296 ? 25.104 -1.834 -12.855 1.00 81.62 296 ASP A C 1
ATOM 2220 O O . ASP A 1 296 ? 24.443 -0.993 -13.475 1.00 81.62 296 ASP A O 1
ATOM 2224 N N . PHE A 1 297 ? 25.338 -3.049 -13.339 1.00 85.19 297 PHE A N 1
ATOM 2225 C CA . PHE A 1 297 ? 24.742 -3.607 -14.536 1.00 85.19 297 PHE A CA 1
ATOM 2226 C C . PHE A 1 297 ? 24.078 -4.954 -14.246 1.00 85.19 297 PHE A C 1
ATOM 2228 O O . PHE A 1 297 ? 24.583 -5.767 -13.479 1.00 85.19 297 PHE A O 1
ATOM 2235 N N . MET A 1 298 ? 22.954 -5.222 -14.909 1.00 85.25 298 MET A N 1
ATOM 2236 C CA . MET A 1 298 ? 22.378 -6.568 -14.941 1.00 85.25 298 MET A CA 1
ATOM 2237 C C . MET A 1 298 ? 22.683 -7.229 -16.275 1.00 85.25 298 MET A C 1
ATOM 2239 O O . MET A 1 298 ? 22.511 -6.617 -17.333 1.00 85.25 298 MET A O 1
ATOM 2243 N N . GLU A 1 299 ? 23.086 -8.496 -16.227 1.00 86.50 299 GLU A N 1
ATOM 2244 C CA . GLU A 1 299 ? 23.303 -9.311 -17.418 1.00 86.50 299 GLU A CA 1
ATOM 2245 C C . GLU A 1 299 ? 22.166 -10.312 -17.627 1.00 86.50 299 GLU A C 1
ATOM 2247 O O . GLU A 1 299 ? 21.613 -10.851 -16.667 1.00 86.50 299 GLU A O 1
ATOM 2252 N N . ASN A 1 300 ? 21.864 -10.602 -18.895 1.00 88.56 300 ASN A N 1
ATOM 2253 C CA . ASN A 1 300 ? 20.989 -11.705 -19.316 1.00 88.56 300 ASN A CA 1
ATOM 2254 C C . ASN A 1 300 ? 19.565 -11.648 -18.731 1.00 88.56 300 ASN A C 1
ATOM 2256 O O . ASN A 1 300 ? 18.939 -12.683 -18.505 1.00 88.56 300 ASN A O 1
ATOM 2260 N N . GLN A 1 301 ? 19.055 -10.438 -18.495 1.00 90.75 301 GLN A N 1
ATOM 2261 C CA . GLN A 1 301 ? 17.673 -10.232 -18.070 1.00 90.75 301 GLN A CA 1
ATOM 2262 C C . GLN A 1 301 ? 16.717 -10.571 -19.210 1.00 90.75 301 GLN A C 1
ATOM 2264 O O . GLN A 1 301 ? 16.976 -10.217 -20.365 1.00 90.75 301 GLN A O 1
ATOM 2269 N N . THR A 1 302 ? 15.626 -11.258 -18.885 1.00 91.25 302 THR A N 1
ATOM 2270 C CA . THR A 1 302 ? 14.572 -11.589 -19.847 1.00 91.25 302 THR A CA 1
ATOM 2271 C C . THR A 1 302 ? 13.346 -10.753 -19.538 1.00 91.25 302 THR A C 1
ATOM 2273 O O . THR A 1 302 ? 12.889 -10.722 -18.406 1.00 91.25 302 THR A O 1
ATOM 2276 N N . PHE A 1 303 ? 12.828 -10.070 -20.546 1.00 92.88 303 PHE A N 1
ATOM 2277 C CA . PHE A 1 303 ? 11.555 -9.377 -20.483 1.00 92.88 303 PHE A CA 1
ATOM 2278 C C . PHE A 1 303 ? 10.606 -10.101 -21.430 1.00 92.88 303 PHE A C 1
ATOM 2280 O O . PHE A 1 303 ? 10.920 -10.227 -22.619 1.00 92.88 303 PHE A O 1
ATOM 2287 N N . SER A 1 304 ? 9.503 -10.621 -20.910 1.00 92.81 304 SER A N 1
ATOM 2288 C CA . SER A 1 304 ? 8.519 -11.383 -21.680 1.00 92.81 304 SER A CA 1
ATOM 2289 C C . SER A 1 304 ? 7.135 -10.769 -21.576 1.00 92.81 304 SER A C 1
ATOM 2291 O O . SER A 1 304 ? 6.845 -10.027 -20.639 1.00 92.81 304 SER A O 1
ATOM 2293 N N . ASP A 1 305 ? 6.315 -11.039 -22.593 1.00 94.06 305 ASP A N 1
ATOM 2294 C CA . ASP A 1 305 ? 4.899 -10.673 -22.628 1.00 94.06 305 ASP A CA 1
ATOM 2295 C C . ASP A 1 305 ? 4.642 -9.187 -22.309 1.00 94.06 305 ASP A C 1
ATOM 2297 O O . ASP A 1 305 ? 3.661 -8.830 -21.658 1.00 94.06 305 ASP A O 1
ATOM 2301 N N . LEU A 1 306 ? 5.535 -8.300 -22.775 1.00 94.38 306 LEU A N 1
ATOM 2302 C CA . LEU A 1 306 ? 5.338 -6.859 -22.643 1.00 94.38 306 LEU A CA 1
ATOM 2303 C C . LEU A 1 306 ? 4.330 -6.377 -23.690 1.00 94.38 306 LEU A C 1
ATOM 2305 O O . LEU A 1 306 ? 4.521 -6.624 -24.881 1.00 94.38 306 LEU A O 1
ATOM 2309 N N . ASP A 1 307 ? 3.321 -5.625 -23.267 1.00 95.25 307 ASP A N 1
ATOM 2310 C CA . ASP A 1 307 ? 2.413 -4.885 -24.146 1.00 95.25 307 ASP A CA 1
ATOM 2311 C C . ASP A 1 307 ? 2.549 -3.384 -23.868 1.00 95.25 307 ASP A C 1
ATOM 2313 O O . ASP A 1 307 ? 1.916 -2.842 -22.961 1.00 95.25 307 ASP A O 1
ATOM 2317 N N . LEU A 1 308 ? 3.444 -2.722 -24.605 1.00 94.50 308 LEU A N 1
ATOM 2318 C CA . LEU A 1 308 ? 3.782 -1.309 -24.426 1.00 94.50 308 LEU A CA 1
ATOM 2319 C C . LEU A 1 308 ? 3.255 -0.507 -25.615 1.00 94.50 308 LEU A C 1
ATOM 2321 O O . LEU A 1 308 ? 3.703 -0.728 -26.742 1.00 94.50 308 LEU A O 1
ATOM 2325 N N . GLN A 1 309 ? 2.327 0.417 -25.374 1.00 92.69 309 GLN A N 1
ATOM 2326 C CA . GLN A 1 309 ? 1.686 1.195 -26.440 1.00 92.69 309 GLN A CA 1
ATOM 2327 C C . GLN A 1 309 ? 1.570 2.678 -26.076 1.00 92.69 309 GLN A C 1
ATOM 2329 O O . GLN A 1 309 ? 1.315 3.030 -24.922 1.00 92.69 309 GLN A O 1
ATOM 2334 N N . ASP A 1 310 ? 1.710 3.545 -27.081 1.00 87.50 310 ASP A N 1
ATOM 2335 C CA . ASP A 1 310 ? 1.377 4.974 -26.998 1.00 87.50 310 ASP A CA 1
ATOM 2336 C C . ASP A 1 310 ? 2.112 5.751 -25.883 1.00 87.50 310 ASP A C 1
ATOM 2338 O O . ASP A 1 310 ? 1.562 6.655 -25.254 1.00 87.50 310 ASP A O 1
ATOM 2342 N N . GLY A 1 311 ? 3.386 5.427 -25.644 1.00 83.06 311 GLY A N 1
ATOM 2343 C CA . GLY A 1 311 ? 4.249 6.210 -24.755 1.00 83.06 311 GLY A CA 1
ATOM 2344 C C . GLY A 1 311 ? 4.656 7.544 -25.391 1.00 83.06 311 GLY A C 1
ATOM 2345 O O . GLY A 1 311 ? 5.336 7.550 -26.418 1.00 83.06 311 GLY A O 1
ATOM 2346 N N . GLY A 1 312 ? 4.283 8.678 -24.795 1.00 88.06 312 GLY A N 1
ATOM 2347 C CA . GLY A 1 312 ? 4.479 10.016 -25.368 1.00 88.06 312 GLY A CA 1
ATOM 2348 C C . GLY A 1 312 ? 5.939 10.396 -25.649 1.00 88.06 312 GLY A C 1
ATOM 2349 O O . GLY A 1 312 ? 6.212 11.130 -26.603 1.00 88.06 312 GLY A O 1
ATOM 2350 N N . LEU A 1 313 ? 6.887 9.880 -24.858 1.00 89.62 313 LEU A N 1
ATOM 2351 C CA . LEU A 1 313 ? 8.336 10.037 -25.065 1.00 89.62 313 LEU A CA 1
ATOM 2352 C C . LEU A 1 313 ? 9.029 8.761 -25.573 1.00 89.62 313 LEU A C 1
ATOM 2354 O O . LEU A 1 313 ? 10.212 8.819 -25.915 1.00 8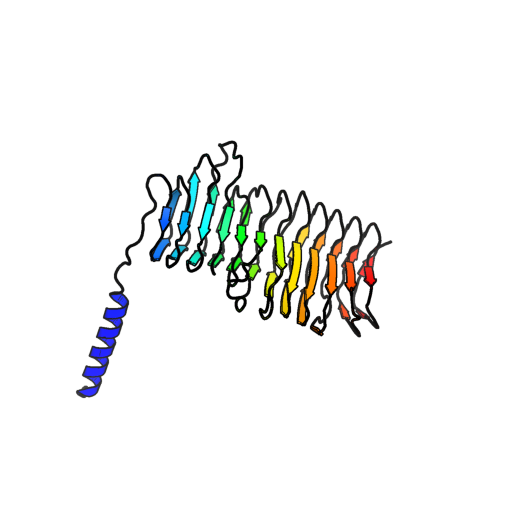9.62 313 LEU A O 1
ATOM 2358 N N . GLY A 1 314 ? 8.312 7.638 -25.624 1.00 88.56 314 GLY A N 1
ATOM 2359 C CA . GLY A 1 314 ? 8.801 6.349 -26.109 1.00 88.56 314 GLY A CA 1
ATOM 2360 C C . GLY A 1 314 ? 8.251 5.167 -25.309 1.00 88.56 314 GLY A C 1
ATOM 2361 O O . GLY A 1 314 ? 7.619 5.319 -24.268 1.00 88.56 314 GLY A O 1
ATOM 2362 N N . GLY A 1 315 ? 8.506 3.949 -25.787 1.00 86.25 315 GLY A N 1
ATOM 2363 C CA . GLY A 1 315 ? 8.010 2.733 -25.127 1.00 86.25 315 GLY A CA 1
ATOM 2364 C C . GLY A 1 315 ? 8.929 2.223 -24.029 1.00 86.25 315 GLY A C 1
ATOM 2365 O O . GLY A 1 315 ? 8.492 1.962 -22.912 1.00 86.25 315 GLY A O 1
ATOM 2366 N N . LEU A 1 316 ? 10.220 2.111 -24.340 1.00 91.75 316 LEU A N 1
ATOM 2367 C CA . LEU A 1 316 ? 11.185 1.403 -23.509 1.00 91.75 316 LEU A CA 1
ATOM 2368 C C . LEU A 1 316 ? 12.461 2.219 -23.317 1.00 91.75 316 LEU A C 1
ATOM 2370 O O . LEU A 1 316 ? 13.100 2.622 -24.289 1.00 91.75 316 LEU A O 1
ATOM 2374 N N . TYR A 1 317 ? 12.866 2.419 -22.065 1.00 93.44 317 TYR A N 1
ATOM 2375 C CA . TYR A 1 317 ? 14.154 3.014 -21.722 1.00 93.44 317 TYR A CA 1
ATOM 2376 C C . TYR A 1 317 ? 14.907 2.135 -20.732 1.00 93.44 317 TYR A C 1
ATOM 2378 O O . TYR A 1 317 ? 14.424 1.866 -19.632 1.00 93.44 317 TYR A O 1
ATOM 2386 N N . PHE A 1 318 ? 16.129 1.759 -21.105 1.00 92.56 318 PHE A N 1
ATOM 2387 C CA . PHE A 1 318 ? 17.042 1.003 -20.262 1.00 92.56 318 PHE A CA 1
ATOM 2388 C C . PHE A 1 318 ? 18.366 1.741 -20.100 1.00 92.56 318 PHE A C 1
ATOM 2390 O O . PHE A 1 318 ? 19.030 2.073 -21.082 1.00 92.56 318 PHE A O 1
ATOM 2397 N N . ASN A 1 319 ? 18.786 1.928 -18.852 1.00 92.94 319 ASN A N 1
ATOM 2398 C CA . ASN A 1 319 ? 20.126 2.384 -18.508 1.00 92.94 319 ASN A CA 1
ATOM 2399 C C . ASN A 1 319 ? 20.786 1.366 -17.569 1.00 92.94 319 ASN A C 1
ATOM 2401 O O . ASN A 1 319 ? 20.270 1.125 -16.482 1.00 92.94 319 ASN A O 1
ATOM 2405 N N . GLY A 1 320 ? 21.904 0.773 -18.000 1.00 89.38 320 GLY A N 1
ATOM 2406 C CA . GLY A 1 320 ? 22.668 -0.216 -17.224 1.00 89.38 320 GLY A CA 1
ATOM 2407 C C . GLY A 1 320 ? 22.387 -1.694 -17.539 1.00 89.38 320 GLY A C 1
ATOM 2408 O O . GLY A 1 320 ? 22.965 -2.563 -16.901 1.00 89.38 320 GLY A O 1
ATOM 2409 N N . LEU A 1 321 ? 21.552 -2.036 -18.524 1.00 87.06 321 LEU A N 1
ATOM 2410 C CA . LEU A 1 321 ? 21.348 -3.441 -18.917 1.00 87.06 321 LEU A CA 1
ATOM 2411 C C . LEU A 1 321 ? 22.375 -3.908 -19.960 1.00 87.06 321 LEU A C 1
ATOM 2413 O O . LEU A 1 321 ? 22.607 -3.226 -20.959 1.00 87.06 321 LEU A O 1
ATOM 2417 N N . LEU A 1 322 ? 22.933 -5.106 -19.770 1.00 85.44 322 LEU A N 1
ATOM 2418 C CA . LEU A 1 322 ? 23.797 -5.791 -20.735 1.00 85.44 322 LEU A CA 1
ATOM 2419 C C . LEU A 1 322 ? 23.142 -7.106 -21.182 1.00 85.44 322 LEU A C 1
ATOM 2421 O O . LEU A 1 322 ? 22.703 -7.909 -20.365 1.00 85.44 322 LEU A O 1
ATOM 2425 N N . ASN A 1 323 ? 23.100 -7.361 -22.492 1.00 86.75 323 ASN A N 1
ATOM 2426 C CA . ASN A 1 323 ? 22.552 -8.602 -23.065 1.00 86.75 323 ASN A CA 1
ATOM 2427 C C . ASN A 1 323 ? 21.102 -8.922 -22.633 1.00 86.75 323 ASN A C 1
ATOM 2429 O O . ASN A 1 323 ? 20.751 -10.088 -22.454 1.00 86.75 323 ASN A O 1
ATOM 2433 N N . ALA A 1 324 ? 20.261 -7.901 -22.456 1.00 89.06 324 ALA A N 1
ATOM 2434 C CA . ALA A 1 324 ? 18.838 -8.103 -22.202 1.00 89.06 324 ALA A CA 1
ATOM 2435 C C . ALA A 1 324 ? 18.145 -8.746 -23.415 1.00 89.06 324 ALA A C 1
ATOM 2437 O O . ALA A 1 324 ? 18.442 -8.405 -24.564 1.00 89.06 324 ALA A O 1
ATOM 2438 N N . SER A 1 325 ? 17.212 -9.657 -23.151 1.00 90.94 325 SER A N 1
ATOM 2439 C CA . SER A 1 325 ? 16.353 -10.280 -24.159 1.00 90.94 325 SER A CA 1
ATOM 2440 C C . SER A 1 325 ? 14.921 -9.803 -23.978 1.00 90.94 325 SER A C 1
ATOM 2442 O O . SER A 1 325 ? 14.425 -9.771 -22.858 1.00 90.94 325 SER A O 1
ATOM 2444 N N . ILE A 1 326 ? 14.266 -9.457 -25.083 1.00 91.62 326 ILE A N 1
ATOM 2445 C CA . ILE A 1 326 ? 12.836 -9.146 -25.128 1.00 91.62 326 ILE A CA 1
ATOM 2446 C C . ILE A 1 326 ? 12.178 -10.249 -25.951 1.00 91.62 326 ILE A C 1
ATOM 2448 O O . ILE A 1 326 ? 12.608 -10.509 -27.080 1.00 91.62 326 ILE A O 1
ATOM 2452 N N . ILE A 1 327 ? 11.192 -10.928 -25.376 1.00 93.06 327 ILE A N 1
ATOM 2453 C CA . ILE A 1 327 ? 10.556 -12.120 -25.943 1.00 93.06 327 ILE A CA 1
ATOM 2454 C C . ILE A 1 327 ? 9.042 -11.907 -25.941 1.00 93.06 327 ILE A C 1
ATOM 2456 O O . ILE A 1 327 ? 8.512 -11.290 -25.024 1.00 93.06 327 ILE A O 1
ATOM 2460 N N . ASP A 1 328 ? 8.364 -12.356 -26.999 1.00 90.88 328 ASP A N 1
ATOM 2461 C CA . ASP A 1 328 ? 6.894 -12.371 -27.098 1.00 90.88 328 ASP A CA 1
ATOM 2462 C C . ASP A 1 328 ? 6.206 -11.033 -26.748 1.00 90.88 328 ASP A C 1
ATOM 2464 O O . ASP A 1 328 ? 5.078 -10.981 -26.278 1.00 90.88 328 ASP A O 1
ATOM 2468 N N . SER A 1 329 ? 6.894 -9.921 -27.022 1.00 92.56 329 SER A N 1
ATOM 2469 C CA . SER A 1 329 ? 6.461 -8.576 -26.641 1.00 92.56 329 SER A CA 1
ATOM 2470 C C . SER A 1 329 ? 5.924 -7.779 -27.831 1.00 92.56 329 SER A C 1
ATOM 2472 O O . SER A 1 329 ? 6.483 -7.821 -28.931 1.00 92.56 329 SER A O 1
ATOM 2474 N N . SER A 1 330 ? 4.874 -7.003 -27.585 1.00 93.75 330 SER A N 1
ATOM 2475 C CA . SER A 1 330 ? 4.327 -5.981 -28.473 1.00 93.75 330 SER A CA 1
ATOM 2476 C C . SER A 1 330 ? 4.775 -4.605 -27.985 1.00 93.75 330 SER A C 1
ATOM 2478 O O . SER A 1 330 ? 4.455 -4.199 -26.872 1.00 93.75 330 SER A O 1
ATOM 2480 N N . ILE A 1 331 ? 5.548 -3.889 -28.802 1.00 91.94 331 ILE A N 1
ATOM 2481 C CA . ILE A 1 331 ? 6.018 -2.536 -28.486 1.00 91.94 331 ILE A CA 1
ATOM 2482 C C . ILE A 1 331 ? 5.632 -1.631 -29.654 1.00 91.94 331 ILE A C 1
ATOM 2484 O O . ILE A 1 331 ? 6.253 -1.700 -30.716 1.00 91.94 331 ILE A O 1
ATOM 2488 N N . ASP A 1 332 ? 4.606 -0.809 -29.450 1.00 90.94 332 ASP A N 1
ATOM 2489 C CA . ASP A 1 332 ? 4.093 0.163 -30.420 1.00 90.94 332 ASP A CA 1
ATOM 2490 C C . ASP A 1 332 ? 4.156 1.574 -29.823 1.00 90.94 332 ASP A C 1
ATOM 2492 O O . ASP A 1 332 ? 3.164 2.151 -29.380 1.00 90.94 332 ASP A O 1
ATOM 2496 N N . CYS A 1 333 ? 5.376 2.107 -29.752 1.00 84.12 333 CYS A N 1
ATOM 2497 C CA . CYS A 1 333 ? 5.647 3.441 -29.228 1.00 84.12 333 CYS A CA 1
ATOM 2498 C C . CYS A 1 333 ? 6.574 4.217 -30.184 1.00 84.12 333 CYS A C 1
ATOM 2500 O O . CYS A 1 333 ? 7.374 3.587 -30.887 1.00 84.12 333 CYS A O 1
ATOM 2502 N N . PRO A 1 334 ? 6.467 5.559 -30.223 1.00 72.06 334 PRO A N 1
ATOM 2503 C CA . PRO A 1 334 ? 7.231 6.423 -31.126 1.00 72.06 334 PRO A CA 1
ATOM 2504 C C . PRO A 1 334 ? 8.753 6.418 -30.918 1.00 72.06 334 PRO A C 1
ATOM 2506 O O . PRO A 1 334 ? 9.231 6.036 -29.823 1.00 72.06 334 PRO A O 1
#